Protein AF-A0A958QVX6-F1 (afdb_monomer)

Sequence (257 aa):
MQNLLSAVRERVTADLKVLDTLRTEYANFPVVDGITVGQLLNGARYPVLVGAGTSSVDPQRGLFIRGIPIGELQQQGVSTDQVLGLLLTGELPSQQIVTEIRARMVQIVNRLPVLTEVKRFIKSGAMTGAAPMTRMEIALAALGTNLRANRSQSLSDDPLEVALDDCLTMACGAMIAAAMINNPNLQLSMLWESLDDSRSLDAFYAEMMCPEPDVTVDVWREFIRLFQVNHCDHGRGNASAHAATVVGSTRGTLAEA

Nearest PDB structures (foldseek):
  6k5v-assembly2_D  TM=8.102E-01  e=1.460E-08  Arabidopsis thaliana
  5uzp-assembly1_B  TM=8.123E-01  e=8.271E-08  Homo sapiens
  6hxj-assembly1_H  TM=2.699E-01  e=5.814E-03  Chlorobium limicola
  6hxj-assembly1_F  TM=2.688E-01  e=7.592E-03  Chlorobium limicola
  6hxj-assembly1_B  TM=2.693E-01  e=8.675E-03  Chlorobium limicola

Structure (mmCIF, N/CA/C/O backbone):
data_AF-A0A958QVX6-F1
#
_entry.id   AF-A0A958QVX6-F1
#
loop_
_atom_site.group_PDB
_atom_site.id
_atom_site.type_symbol
_atom_site.label_atom_id
_atom_site.label_alt_id
_atom_site.label_comp_id
_atom_site.label_asym_id
_atom_site.label_entity_id
_atom_site.label_seq_id
_atom_site.pdbx_PDB_ins_code
_atom_site.Cartn_x
_atom_site.Cartn_y
_atom_site.Cartn_z
_atom_site.occupancy
_atom_site.B_iso_or_equiv
_atom_site.auth_seq_id
_atom_site.auth_comp_id
_atom_site.auth_asym_id
_atom_site.auth_atom_id
_atom_site.pdbx_PDB_model_num
ATOM 1 N N . MET A 1 1 ? 12.325 19.841 13.004 1.00 60.94 1 MET A N 1
ATOM 2 C CA . MET A 1 1 ? 11.829 19.328 11.710 1.00 60.94 1 MET A CA 1
ATOM 3 C C . MET A 1 1 ? 11.440 17.873 11.921 1.00 60.94 1 MET A C 1
ATOM 5 O O . MET A 1 1 ? 12.244 17.141 12.487 1.00 60.94 1 MET A O 1
ATOM 9 N N . GLN A 1 2 ? 10.194 17.509 11.621 1.00 84.00 2 GLN A N 1
ATOM 10 C CA . GLN A 1 2 ? 9.610 16.199 11.938 1.00 84.00 2 GLN A CA 1
ATOM 11 C C . GLN A 1 2 ? 10.107 15.136 10.943 1.00 84.00 2 GLN A C 1
ATOM 13 O O . GLN A 1 2 ? 10.117 15.392 9.743 1.00 84.00 2 GLN A O 1
ATOM 18 N N . ASN A 1 3 ? 10.539 13.971 11.434 1.00 93.25 3 ASN A N 1
ATOM 19 C CA . ASN A 1 3 ? 10.933 12.830 10.594 1.00 93.25 3 ASN A CA 1
ATOM 20 C C . ASN A 1 3 ? 9.749 11.866 10.393 1.00 93.25 3 ASN A C 1
ATOM 22 O O . ASN A 1 3 ? 8.762 11.936 11.134 1.00 93.25 3 ASN A O 1
ATOM 26 N N . LEU A 1 4 ? 9.843 10.954 9.425 1.00 95.06 4 LEU A N 1
ATOM 27 C CA . LEU A 1 4 ? 8.759 10.036 9.062 1.00 95.06 4 LEU A CA 1
ATOM 28 C C . LEU A 1 4 ? 8.251 9.234 10.267 1.00 95.06 4 LEU A C 1
ATOM 30 O O . LEU A 1 4 ? 7.048 9.206 10.515 1.00 95.06 4 LEU A O 1
ATOM 34 N N . LEU A 1 5 ? 9.148 8.626 11.051 1.00 95.12 5 LEU A N 1
ATOM 35 C CA . LEU A 1 5 ? 8.757 7.814 12.210 1.00 95.12 5 LEU A CA 1
ATOM 36 C C . LEU A 1 5 ? 7.984 8.637 13.251 1.00 95.12 5 LEU A C 1
ATOM 38 O O . LEU A 1 5 ? 6.975 8.177 13.780 1.00 95.12 5 LEU A O 1
ATOM 42 N N . SER A 1 6 ? 8.427 9.865 13.527 1.00 95.81 6 SER A N 1
ATOM 43 C CA . SER A 1 6 ? 7.748 10.761 14.467 1.00 95.81 6 SER A CA 1
ATOM 44 C C . SER A 1 6 ? 6.367 11.201 13.968 1.00 95.81 6 SER A C 1
ATOM 46 O O . SER A 1 6 ? 5.436 11.238 14.768 1.00 95.81 6 SER A O 1
ATOM 48 N N . ALA A 1 7 ? 6.203 11.451 12.663 1.00 96.44 7 ALA A N 1
ATOM 49 C CA . ALA A 1 7 ? 4.907 11.766 12.055 1.00 96.44 7 ALA A CA 1
ATOM 50 C C . ALA A 1 7 ? 3.943 10.573 12.097 1.00 96.44 7 ALA A C 1
ATOM 52 O O . ALA A 1 7 ? 2.787 10.708 12.498 1.00 96.44 7 ALA A O 1
ATOM 53 N N . VAL A 1 8 ? 4.433 9.374 11.772 1.00 95.81 8 VAL A N 1
ATOM 54 C CA . VAL A 1 8 ? 3.648 8.137 11.889 1.00 95.81 8 VAL A CA 1
ATOM 55 C C . VAL A 1 8 ? 3.244 7.892 13.343 1.00 95.81 8 VAL A C 1
ATOM 57 O O . VAL A 1 8 ? 2.093 7.561 13.618 1.00 95.81 8 VAL A O 1
ATOM 60 N N . ARG A 1 9 ? 4.154 8.096 14.302 1.00 95.50 9 ARG A N 1
ATOM 61 C CA . ARG A 1 9 ? 3.857 7.912 15.729 1.00 95.50 9 ARG A CA 1
ATOM 62 C C . ARG A 1 9 ? 2.787 8.878 16.225 1.00 95.50 9 ARG A C 1
ATOM 64 O O . ARG A 1 9 ? 1.917 8.470 16.996 1.00 95.50 9 ARG A O 1
ATOM 71 N N . GLU A 1 10 ? 2.832 10.132 15.791 1.00 95.75 10 GLU A N 1
ATOM 72 C CA . GLU A 1 10 ? 1.801 11.120 16.106 1.00 95.75 10 GLU A CA 1
ATOM 73 C C . GLU A 1 10 ? 0.433 10.682 15.572 1.00 95.75 10 GLU A C 1
ATOM 75 O O . GLU A 1 10 ? -0.533 10.624 16.339 1.00 95.75 10 GLU A O 1
ATOM 80 N N . ARG A 1 11 ? 0.369 10.258 14.303 1.00 94.12 11 ARG A N 1
ATOM 81 C CA . ARG A 1 11 ? -0.858 9.737 13.687 1.00 94.12 11 ARG A CA 1
ATOM 82 C C . ARG A 1 11 ? -1.409 8.523 14.425 1.00 94.12 11 ARG A C 1
ATOM 84 O O . ARG A 1 11 ? -2.586 8.507 14.775 1.00 94.12 11 ARG A O 1
ATOM 91 N N . VAL A 1 12 ? -0.563 7.534 14.714 1.00 93.19 12 VAL A N 1
ATOM 92 C CA . VAL A 1 12 ? -0.951 6.331 15.468 1.00 93.19 12 VAL A CA 1
ATOM 93 C C . VAL A 1 12 ? -1.470 6.707 16.853 1.00 93.19 12 VAL A C 1
ATOM 95 O O . VAL A 1 12 ? -2.493 6.188 17.287 1.00 93.19 12 VAL A O 1
ATOM 98 N N . THR A 1 13 ? -0.815 7.644 17.540 1.00 94.81 13 THR A N 1
ATOM 99 C CA . THR A 1 13 ? -1.258 8.115 18.860 1.00 94.81 13 THR A CA 1
ATOM 100 C C . THR A 1 13 ? -2.632 8.781 18.782 1.00 94.81 13 THR A C 1
ATOM 102 O O . THR A 1 13 ? -3.479 8.547 19.643 1.00 94.81 13 THR A O 1
ATOM 105 N N . ALA A 1 14 ? -2.877 9.594 17.753 1.00 93.19 14 ALA A N 1
ATOM 106 C CA . ALA A 1 14 ? -4.176 10.216 17.524 1.00 93.19 14 ALA A CA 1
ATOM 107 C C . ALA A 1 14 ? -5.263 9.175 17.198 1.00 93.19 14 ALA A C 1
ATOM 109 O O . ALA A 1 14 ? -6.345 9.223 17.781 1.00 93.19 14 ALA A O 1
ATOM 110 N N . ASP A 1 15 ? -4.964 8.197 16.340 1.00 91.56 15 ASP A N 1
ATOM 111 C CA . ASP A 1 15 ? -5.891 7.115 15.984 1.00 91.56 15 ASP A CA 1
ATOM 112 C C . ASP A 1 15 ? -6.231 6.236 17.196 1.00 91.56 15 ASP A C 1
ATOM 114 O O . ASP A 1 15 ? -7.393 5.897 17.412 1.00 91.56 15 ASP A O 1
ATOM 118 N N . LEU A 1 16 ? -5.245 5.918 18.042 1.00 91.06 16 LEU A N 1
ATOM 119 C CA . LEU A 1 16 ? -5.463 5.145 19.266 1.00 91.06 16 LEU A CA 1
ATOM 120 C C . LEU A 1 16 ? -6.384 5.863 20.253 1.00 91.06 16 LEU A C 1
ATOM 122 O O . LEU A 1 16 ? -7.211 5.200 20.869 1.00 91.06 16 LEU A O 1
ATOM 126 N N . LYS A 1 17 ? -6.295 7.195 20.371 1.00 94.31 17 LYS A N 1
ATOM 127 C CA . LYS A 1 17 ? -7.228 7.976 21.201 1.00 94.31 17 LYS A CA 1
ATOM 128 C C . LYS A 1 17 ? -8.662 7.855 20.692 1.00 94.31 17 LYS A C 1
ATOM 130 O O . LYS A 1 17 ? -9.559 7.599 21.483 1.00 94.31 17 LYS A O 1
ATOM 135 N N . VAL A 1 18 ? -8.871 7.978 19.379 1.00 91.19 18 VAL A N 1
ATOM 136 C CA . VAL A 1 18 ? -10.203 7.806 18.772 1.00 91.19 18 VAL A CA 1
ATOM 137 C C . VAL A 1 18 ? -10.732 6.393 19.023 1.00 91.19 18 VAL A C 1
ATOM 139 O O . VAL A 1 18 ? -11.879 6.227 19.428 1.00 91.19 18 VAL A O 1
ATOM 142 N N . LEU A 1 19 ? -9.898 5.369 18.825 1.00 90.00 19 LEU A N 1
ATOM 143 C CA . LEU A 1 19 ? -10.282 3.979 19.078 1.00 90.00 19 LEU A CA 1
ATOM 144 C C . LEU A 1 19 ? -10.597 3.715 20.555 1.00 90.00 19 LEU A C 1
ATOM 146 O O . LEU A 1 19 ? -11.506 2.940 20.844 1.00 90.00 19 LEU A O 1
ATOM 150 N N . ASP A 1 20 ? -9.871 4.340 21.480 1.00 92.31 20 ASP A N 1
ATOM 151 C CA . ASP A 1 20 ? -10.131 4.233 22.916 1.00 92.31 20 ASP A CA 1
ATOM 152 C C . ASP A 1 20 ? -11.470 4.877 23.292 1.00 92.31 20 ASP A C 1
ATOM 154 O O . ASP A 1 20 ? -12.287 4.243 23.959 1.00 92.31 20 ASP A O 1
ATOM 158 N N . THR A 1 21 ? -11.774 6.065 22.759 1.00 92.69 21 THR A N 1
ATOM 159 C CA . THR A 1 21 ? -13.098 6.695 22.895 1.00 92.69 21 THR A CA 1
ATOM 160 C C . THR A 1 21 ? -14.204 5.792 22.345 1.00 92.69 21 THR A C 1
ATOM 162 O O . THR A 1 21 ? -15.187 5.528 23.032 1.00 92.69 21 THR A O 1
ATOM 165 N N . LEU A 1 22 ? -14.037 5.236 21.139 1.00 88.81 22 LEU A N 1
ATOM 166 C CA . LEU A 1 22 ? -15.025 4.322 20.551 1.00 88.81 22 LEU A CA 1
ATOM 167 C C . LEU A 1 22 ? -15.254 3.074 21.418 1.00 88.81 22 LEU A C 1
ATOM 169 O O . LEU A 1 22 ? -16.387 2.623 21.571 1.00 88.81 22 LEU A O 1
ATOM 173 N N . ARG A 1 23 ? -14.198 2.521 22.021 1.00 88.56 23 ARG A N 1
ATOM 174 C CA . ARG A 1 23 ? -14.293 1.341 22.895 1.00 88.56 23 ARG A CA 1
ATOM 175 C C . ARG A 1 23 ? -14.898 1.651 24.259 1.00 88.56 23 ARG A C 1
ATOM 177 O O . ARG A 1 23 ? -15.601 0.813 24.808 1.00 88.56 23 ARG A O 1
ATOM 184 N N . THR A 1 24 ? -14.607 2.810 24.828 1.00 92.38 24 THR A N 1
ATOM 185 C CA . THR A 1 24 ? -15.057 3.159 26.182 1.00 92.38 24 THR A CA 1
ATOM 186 C C . THR A 1 24 ? -16.479 3.704 26.184 1.00 92.38 24 THR A C 1
ATOM 188 O O . THR A 1 24 ? -17.281 3.307 27.027 1.00 92.38 24 THR A O 1
ATOM 191 N N . GLU A 1 25 ? -16.819 4.553 25.215 1.00 91.31 25 GLU A N 1
ATOM 192 C CA . GLU A 1 25 ? -18.115 5.233 25.157 1.00 91.31 25 GLU A CA 1
ATOM 193 C C . GLU A 1 25 ? -19.145 4.495 24.289 1.00 91.31 25 GLU A C 1
ATOM 195 O O . GLU A 1 25 ? -20.338 4.539 24.586 1.00 91.31 25 GLU A O 1
ATOM 200 N N . TYR A 1 26 ? -18.707 3.784 23.240 1.00 87.31 26 TYR A N 1
ATOM 201 C CA . TYR A 1 26 ? -19.607 3.238 22.211 1.00 87.31 26 TYR A CA 1
ATOM 202 C C . TYR A 1 26 ? -19.566 1.710 22.068 1.00 87.31 26 TYR A C 1
ATOM 204 O O . TYR A 1 26 ? -20.315 1.166 21.258 1.00 87.31 26 TYR A O 1
ATOM 212 N N . ALA A 1 27 ? -18.769 0.975 22.856 1.00 83.44 27 ALA A N 1
ATOM 213 C CA . ALA A 1 27 ? -18.681 -0.488 22.716 1.00 83.44 27 ALA A CA 1
ATOM 214 C C . ALA A 1 27 ? -20.016 -1.215 22.925 1.00 83.44 27 ALA A C 1
ATOM 216 O O . ALA A 1 27 ? -20.245 -2.258 22.318 1.00 83.44 27 ALA A O 1
ATOM 217 N N . ASN A 1 28 ? -20.898 -0.661 23.760 1.00 82.62 28 ASN A N 1
ATOM 218 C CA . ASN A 1 28 ? -22.215 -1.231 24.045 1.00 82.62 28 ASN A CA 1
ATOM 219 C C . ASN A 1 28 ? -23.343 -0.530 23.272 1.00 82.62 28 ASN A C 1
ATOM 221 O O . ASN A 1 28 ? -24.508 -0.642 23.659 1.00 82.62 28 ASN A O 1
ATOM 225 N N . PHE A 1 29 ? -23.024 0.227 22.214 1.00 81.38 29 PHE A N 1
ATOM 226 C CA . PHE A 1 29 ? -24.052 0.873 21.405 1.00 81.38 29 PHE A CA 1
ATOM 227 C C . PHE A 1 29 ? -24.918 -0.212 20.732 1.00 81.38 29 PHE A C 1
ATOM 229 O O . PHE A 1 29 ? -24.380 -1.082 20.047 1.00 81.38 29 PHE A O 1
ATOM 236 N N . PRO A 1 30 ? -26.246 -0.219 20.959 1.00 63.53 30 PRO A N 1
ATOM 237 C CA . PRO A 1 30 ? -27.036 -1.451 20.906 1.00 63.53 30 PRO A CA 1
ATOM 238 C C . PRO A 1 30 ? -27.169 -2.073 19.514 1.00 63.53 30 PRO A C 1
ATOM 240 O O . PRO A 1 30 ? -27.290 -3.291 19.414 1.00 63.53 30 PRO A O 1
ATOM 243 N N . VAL A 1 31 ? -27.151 -1.273 18.446 1.00 74.75 31 VAL A N 1
ATOM 244 C CA . VAL A 1 31 ? -27.193 -1.766 17.063 1.00 74.75 31 VAL A CA 1
ATOM 245 C C . VAL A 1 31 ? -26.454 -0.775 16.168 1.00 74.75 31 VAL A C 1
ATOM 247 O O . VAL A 1 31 ? -26.854 0.383 16.075 1.00 74.75 31 VAL A O 1
ATOM 250 N N . VAL A 1 32 ? -25.386 -1.233 15.512 1.00 73.62 32 VAL A N 1
ATOM 251 C CA . VAL A 1 32 ? -24.681 -0.465 14.468 1.00 73.62 32 VAL A CA 1
ATOM 252 C C . VAL A 1 32 ? -25.317 -0.717 13.096 1.00 73.62 32 VAL A C 1
ATOM 254 O O . VAL A 1 32 ? -25.427 0.211 12.303 1.00 73.62 32 VAL A O 1
ATOM 257 N N . ASP A 1 33 ? -25.777 -1.948 12.839 1.00 74.56 33 ASP A N 1
ATOM 258 C CA . ASP A 1 33 ? -26.533 -2.332 11.640 1.00 74.56 33 ASP A CA 1
ATOM 259 C C . ASP A 1 33 ? -27.287 -3.666 11.862 1.00 74.56 33 ASP A C 1
ATOM 261 O O . ASP A 1 33 ? -26.937 -4.444 12.755 1.00 74.56 33 ASP A O 1
ATOM 265 N N . GLY A 1 34 ? -28.319 -3.943 11.061 1.00 82.25 34 GLY A N 1
ATOM 266 C CA . GLY A 1 34 ? -29.075 -5.199 11.078 1.00 82.25 34 GLY A CA 1
ATOM 267 C C . GLY A 1 34 ? -28.556 -6.200 10.042 1.00 82.25 34 GLY A C 1
ATOM 268 O O . GLY A 1 34 ? -28.490 -5.890 8.856 1.00 82.25 34 GLY A O 1
ATOM 269 N N . ILE A 1 35 ? -28.237 -7.429 10.463 1.00 86.12 35 ILE A N 1
ATOM 270 C CA . ILE A 1 35 ? -27.741 -8.485 9.565 1.00 86.12 35 ILE A CA 1
ATOM 271 C C . ILE A 1 35 ? -28.847 -9.506 9.283 1.00 86.12 35 ILE A C 1
ATOM 273 O O . ILE A 1 35 ? -29.405 -10.117 10.193 1.00 86.12 35 ILE A O 1
ATOM 27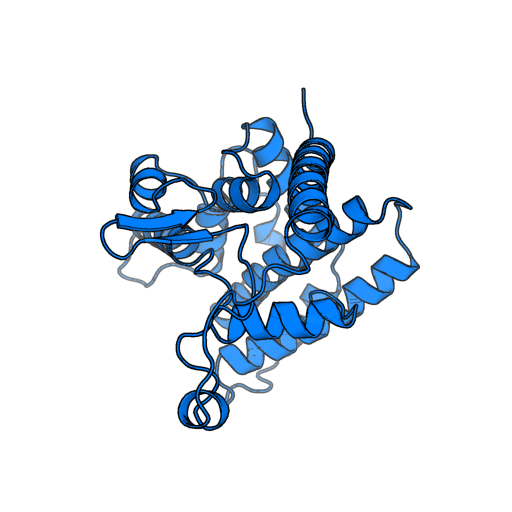7 N N . THR A 1 36 ? -29.137 -9.734 8.004 1.00 88.94 36 THR A N 1
ATOM 278 C CA . THR A 1 36 ? -30.085 -10.760 7.547 1.00 88.94 36 THR A CA 1
ATOM 279 C C . THR A 1 36 ? -29.389 -12.094 7.259 1.00 88.94 36 THR A C 1
ATOM 281 O O . THR A 1 36 ? -28.215 -12.140 6.887 1.00 88.94 36 THR A O 1
ATOM 284 N N . VAL A 1 37 ? -30.136 -13.204 7.329 1.00 88.81 37 VAL A N 1
ATOM 285 C CA . VAL A 1 37 ? -29.642 -14.539 6.921 1.00 88.81 37 VAL A CA 1
ATOM 286 C C . VAL A 1 37 ? -29.139 -14.531 5.473 1.00 88.81 37 VAL A C 1
ATOM 288 O O . VAL A 1 37 ? -28.114 -15.133 5.166 1.00 88.81 37 VAL A O 1
ATOM 291 N N . GLY A 1 38 ? -29.817 -13.800 4.584 1.00 91.31 38 GLY A N 1
ATOM 292 C CA . GLY A 1 38 ? -29.394 -13.659 3.193 1.00 91.31 38 GLY A CA 1
ATOM 293 C C . GLY A 1 38 ? -28.011 -13.020 3.060 1.00 91.31 38 GLY A C 1
ATOM 294 O O . GLY A 1 38 ? -27.209 -13.482 2.254 1.00 91.31 38 GLY A O 1
ATOM 295 N N . GLN A 1 39 ? -27.692 -12.007 3.868 1.00 89.00 39 GLN A N 1
ATOM 296 C CA . GLN A 1 39 ? -26.358 -11.401 3.864 1.00 89.00 39 GLN A CA 1
ATOM 297 C C . GLN A 1 39 ? -25.300 -12.374 4.389 1.00 89.00 39 GLN A C 1
ATOM 299 O O . GLN A 1 39 ? -24.244 -12.485 3.773 1.00 89.00 39 GLN A O 1
ATOM 304 N N . LEU A 1 40 ? -25.596 -13.134 5.449 1.00 85.69 40 LEU A N 1
ATOM 305 C CA . LEU A 1 40 ? -24.679 -14.154 5.978 1.00 85.69 40 LEU A CA 1
ATOM 306 C C . LEU A 1 40 ? -24.320 -15.213 4.928 1.00 85.69 40 LEU A C 1
ATOM 308 O O . LEU A 1 40 ? -23.156 -15.574 4.789 1.00 85.69 40 LEU A O 1
ATOM 312 N N . LEU A 1 41 ? -25.304 -15.679 4.157 1.00 90.06 41 LEU A N 1
ATOM 313 C CA . LEU A 1 41 ? -25.095 -16.722 3.148 1.00 90.06 41 LEU A CA 1
ATOM 314 C C . LEU A 1 41 ? -24.431 -16.213 1.861 1.00 90.06 41 LEU A C 1
ATOM 316 O O . LEU A 1 41 ? -23.876 -17.009 1.111 1.00 90.06 41 LEU A O 1
ATOM 320 N N . ASN A 1 42 ? -24.474 -14.905 1.596 1.00 88.06 42 ASN A N 1
ATOM 321 C CA . ASN A 1 42 ? -24.019 -14.321 0.331 1.00 88.06 42 ASN A CA 1
ATOM 322 C C . ASN A 1 42 ? -22.779 -13.425 0.487 1.00 88.06 42 ASN A C 1
ATOM 324 O O . ASN A 1 42 ? -22.622 -12.451 -0.252 1.00 88.06 42 ASN A O 1
ATOM 328 N N . GLY A 1 43 ? -21.900 -13.753 1.441 1.00 83.56 43 GLY A N 1
ATOM 329 C CA . GLY A 1 43 ? -20.608 -13.081 1.615 1.00 83.56 43 GLY A CA 1
ATOM 330 C C . GLY A 1 43 ? -20.702 -11.712 2.287 1.00 83.56 43 GLY A C 1
ATOM 331 O O . GLY A 1 43 ? -19.927 -10.823 1.956 1.00 83.56 43 GLY A O 1
ATOM 332 N N . ALA A 1 44 ? -21.671 -11.533 3.189 1.00 84.56 44 ALA A N 1
ATOM 333 C CA . ALA A 1 44 ? -21.869 -10.325 3.985 1.00 84.56 44 ALA A CA 1
ATOM 334 C C . ALA A 1 44 ? -21.903 -9.033 3.150 1.00 84.56 44 ALA A C 1
ATOM 336 O O . ALA A 1 44 ? -21.201 -8.064 3.428 1.00 84.56 44 ALA A O 1
ATOM 337 N N . ARG A 1 45 ? -22.745 -9.011 2.109 1.00 79.31 45 ARG A N 1
ATOM 338 C CA . ARG A 1 45 ? -22.991 -7.801 1.309 1.00 79.31 45 ARG A CA 1
ATOM 339 C C . ARG A 1 45 ? -23.709 -6.741 2.139 1.00 79.31 45 ARG A C 1
ATOM 341 O O . ARG A 1 45 ? -24.770 -7.032 2.691 1.00 79.31 45 ARG A O 1
ATOM 348 N N . TYR A 1 46 ? -23.165 -5.524 2.149 1.00 73.75 46 TYR A N 1
ATOM 349 C CA . TYR A 1 46 ? -23.693 -4.298 2.772 1.00 73.75 46 TYR A CA 1
ATOM 350 C C . TYR A 1 46 ? -23.367 -3.989 4.248 1.00 73.75 46 TYR A C 1
ATOM 352 O O . TYR A 1 46 ? -23.145 -2.805 4.492 1.00 73.75 46 TYR A O 1
ATOM 360 N N . PRO A 1 47 ? -23.291 -4.921 5.225 1.00 76.50 47 PRO A N 1
ATOM 361 C CA . PRO A 1 47 ? -22.956 -4.530 6.586 1.00 76.50 47 PRO A CA 1
ATOM 362 C C . PRO A 1 47 ? -21.511 -4.030 6.664 1.00 76.50 47 PRO A C 1
ATOM 364 O O . PRO A 1 47 ? -20.601 -4.566 6.024 1.00 76.50 47 PRO A O 1
ATOM 367 N N . VAL A 1 48 ? -21.288 -3.013 7.495 1.00 69.44 48 VAL A N 1
ATOM 368 C CA . VAL A 1 48 ? -19.940 -2.529 7.804 1.00 69.44 48 VAL A CA 1
ATOM 369 C C . VAL A 1 48 ? -19.276 -3.511 8.768 1.00 69.44 48 VAL A C 1
ATOM 371 O O . VAL A 1 48 ? -19.606 -3.555 9.949 1.00 69.44 48 VAL A O 1
ATOM 374 N N . LEU A 1 49 ? -18.333 -4.307 8.261 1.00 71.25 49 LEU A N 1
ATOM 375 C CA . LEU A 1 49 ? -17.619 -5.311 9.062 1.00 71.25 49 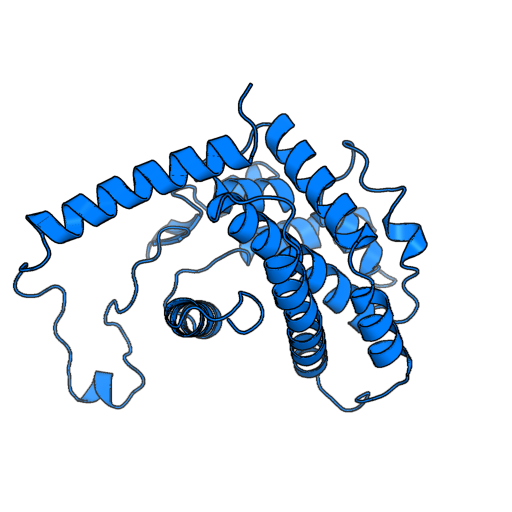LEU A CA 1
ATOM 376 C C . LEU A 1 49 ? -16.258 -4.836 9.584 1.00 71.25 49 LEU A C 1
ATOM 378 O O . LEU A 1 49 ? -15.753 -5.374 10.565 1.00 71.25 49 LEU A O 1
ATOM 382 N N . VAL A 1 50 ? -15.638 -3.858 8.917 1.00 73.06 50 VAL A N 1
ATOM 383 C CA . VAL A 1 50 ? -14.273 -3.402 9.215 1.00 73.06 50 VAL A CA 1
ATOM 384 C C . VAL A 1 50 ? -14.184 -1.892 9.015 1.00 73.06 50 VAL A C 1
ATOM 386 O O . VAL A 1 50 ? -14.464 -1.390 7.927 1.00 73.06 50 VAL A O 1
ATOM 389 N N . GLY A 1 51 ? -13.761 -1.165 10.051 1.00 73.06 51 GLY A N 1
ATOM 390 C CA . GLY A 1 51 ? -13.509 0.274 9.954 1.00 73.06 51 GLY A CA 1
ATOM 391 C C . GLY A 1 51 ? -12.262 0.578 9.119 1.00 73.06 51 GLY A C 1
ATOM 392 O O . GLY A 1 51 ? -11.217 -0.036 9.327 1.00 73.06 51 GLY A O 1
ATOM 393 N N . ALA A 1 52 ? -12.354 1.537 8.193 1.00 76.44 52 ALA A N 1
ATOM 394 C CA . ALA A 1 52 ? -11.244 2.003 7.360 1.00 76.44 52 ALA A CA 1
ATOM 395 C C . ALA A 1 52 ? -10.840 3.436 7.749 1.00 76.44 52 ALA A C 1
ATOM 397 O O . ALA A 1 52 ? -11.640 4.355 7.626 1.00 76.44 52 ALA A O 1
ATOM 398 N N . GLY A 1 53 ? -9.605 3.624 8.232 1.00 83.00 53 GLY A N 1
ATOM 399 C CA . GLY A 1 53 ? -9.080 4.945 8.627 1.00 83.00 53 GLY A CA 1
ATOM 400 C C . GLY A 1 53 ? -8.265 5.672 7.547 1.00 83.00 53 GLY A C 1
ATOM 401 O O . GLY A 1 53 ? -7.895 6.831 7.729 1.00 83.00 53 GLY A O 1
ATOM 402 N N . THR A 1 54 ? -7.947 4.993 6.443 1.00 93.38 54 THR A N 1
ATOM 403 C CA . THR A 1 54 ? -7.082 5.490 5.359 1.00 93.38 54 THR A CA 1
ATOM 404 C C . THR A 1 54 ? -7.867 6.055 4.183 1.00 93.38 54 THR A C 1
ATOM 406 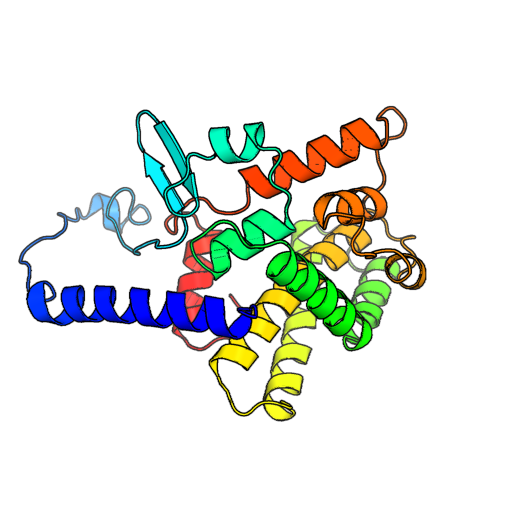O O . THR A 1 54 ? -7.423 7.025 3.574 1.00 93.38 54 THR A O 1
ATOM 409 N N . SER A 1 55 ? -9.048 5.509 3.900 1.00 95.00 55 SER A N 1
ATOM 410 C CA . SER A 1 55 ? -9.919 5.967 2.821 1.00 95.00 55 SER A CA 1
ATOM 411 C C . SER A 1 55 ? -11.397 5.745 3.134 1.00 95.00 55 SER A C 1
ATOM 413 O O . SER A 1 55 ? -11.763 4.900 3.956 1.00 95.00 55 SER A O 1
ATOM 415 N N . SER A 1 56 ? -12.248 6.510 2.456 1.00 93.50 56 SER A N 1
ATOM 416 C CA . SER A 1 56 ? -13.705 6.383 2.496 1.00 93.50 56 SER A CA 1
ATOM 417 C C . SER A 1 56 ? -14.304 6.680 1.124 1.00 93.50 56 SER A C 1
ATOM 419 O O . SER A 1 56 ? -13.682 7.335 0.290 1.00 93.50 56 SER A O 1
ATOM 421 N N . VAL A 1 57 ? -15.511 6.176 0.871 1.00 92.50 57 VAL A N 1
ATOM 422 C CA . VAL A 1 57 ? -16.223 6.398 -0.392 1.00 92.50 57 VAL A CA 1
ATOM 423 C C . VAL A 1 57 ? -17.547 7.072 -0.087 1.00 92.50 57 VAL A C 1
ATOM 425 O O . VAL A 1 57 ? -18.406 6.498 0.581 1.00 92.50 57 VAL A O 1
ATOM 428 N N . ASP A 1 58 ? -17.695 8.293 -0.579 1.00 92.50 58 ASP A N 1
ATOM 429 C CA . ASP A 1 58 ? -18.941 9.041 -0.540 1.00 92.50 58 ASP A CA 1
ATOM 430 C C . ASP A 1 58 ? -19.778 8.716 -1.793 1.00 92.50 58 ASP A C 1
ATOM 432 O O . ASP A 1 58 ? -19.246 8.759 -2.907 1.00 92.50 58 ASP A O 1
ATOM 436 N N . PRO A 1 59 ? -21.084 8.424 -1.663 1.00 91.31 59 PRO A N 1
ATOM 437 C CA . PRO A 1 59 ? -21.935 8.084 -2.806 1.00 91.31 59 PRO A CA 1
ATOM 438 C C . PRO A 1 59 ? -22.058 9.175 -3.879 1.00 91.31 59 PRO A C 1
ATOM 440 O O . PRO A 1 59 ? -22.387 8.864 -5.021 1.00 91.31 59 PRO A O 1
ATOM 443 N N . GLN A 1 60 ? -21.843 10.443 -3.526 1.00 93.69 60 GLN A N 1
ATOM 444 C CA . GLN A 1 60 ? -21.962 11.588 -4.433 1.00 93.69 60 GLN A CA 1
ATOM 445 C C . GLN A 1 60 ? -20.599 12.135 -4.853 1.00 93.69 60 GLN A C 1
ATOM 447 O O . GLN A 1 60 ? -20.434 12.590 -5.983 1.00 93.69 60 GLN A O 1
ATOM 452 N N . ARG A 1 61 ? -19.627 12.119 -3.937 1.00 91.94 61 ARG A N 1
ATOM 453 C CA . ARG A 1 61 ? -18.315 12.755 -4.118 1.00 91.94 61 ARG A CA 1
ATOM 454 C C . ARG A 1 61 ? -17.199 11.769 -4.464 1.00 91.94 61 ARG A C 1
ATOM 456 O O . ARG A 1 61 ? -16.113 12.202 -4.837 1.00 91.94 61 ARG A O 1
ATOM 463 N N . GLY A 1 62 ? -17.462 10.467 -4.385 1.00 93.88 62 GLY A N 1
ATOM 464 C CA . GLY A 1 62 ? -16.505 9.421 -4.730 1.00 93.88 62 GLY A CA 1
ATOM 465 C C . GLY A 1 62 ? -15.479 9.154 -3.629 1.00 93.88 62 GLY A C 1
ATOM 466 O O . GLY A 1 62 ? -15.781 9.241 -2.440 1.00 93.88 62 GLY A O 1
ATOM 467 N N . LEU A 1 63 ? -14.271 8.761 -4.034 1.00 96.19 63 LEU A N 1
ATOM 468 C CA . LEU A 1 63 ? -13.207 8.299 -3.141 1.00 96.19 63 LEU A CA 1
ATOM 469 C C . LEU A 1 63 ? -12.484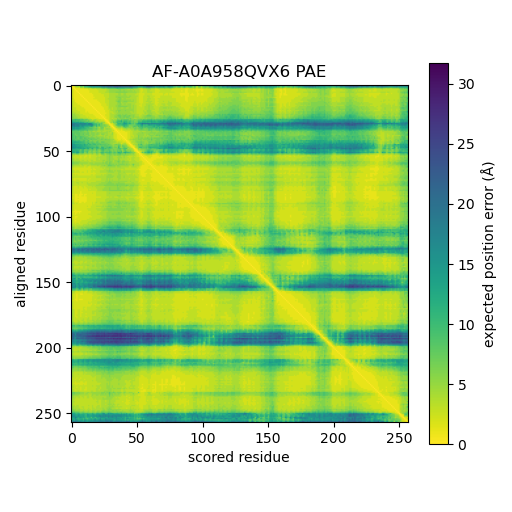 9.459 -2.443 1.00 96.19 63 LEU A C 1
ATOM 471 O O . LEU A 1 63 ? -12.075 10.433 -3.079 1.00 96.19 63 LEU A O 1
ATOM 475 N N . PHE A 1 64 ? -12.254 9.289 -1.145 1.00 97.25 64 PHE A N 1
ATOM 476 C CA . PHE A 1 64 ? -11.425 10.145 -0.308 1.00 97.25 64 PHE A CA 1
ATOM 477 C C . PHE A 1 64 ? -10.252 9.344 0.236 1.00 97.25 64 PHE A C 1
ATOM 479 O O . PHE A 1 64 ? -10.445 8.257 0.781 1.00 97.25 64 PHE A O 1
ATOM 486 N N . ILE A 1 65 ? -9.056 9.918 0.170 1.00 97.62 65 ILE A N 1
ATOM 487 C CA . ILE A 1 65 ? -7.856 9.394 0.822 1.00 97.62 65 ILE A CA 1
ATOM 488 C C . ILE A 1 65 ? -7.528 10.329 1.979 1.00 97.62 65 ILE A C 1
ATOM 490 O O . ILE A 1 65 ? -7.293 11.517 1.771 1.00 97.62 65 ILE A O 1
ATOM 494 N N . ARG A 1 66 ? -7.584 9.810 3.211 1.00 95.38 66 ARG A N 1
ATOM 495 C CA . ARG A 1 66 ? -7.396 10.586 4.452 1.00 95.38 66 ARG A CA 1
ATOM 496 C C . ARG A 1 66 ? -8.219 11.887 4.485 1.00 95.38 66 ARG A C 1
ATOM 498 O O . ARG A 1 66 ? -7.768 12.916 4.968 1.00 95.38 66 ARG A O 1
ATOM 505 N N . GLY A 1 67 ? -9.447 11.831 3.966 1.00 95.31 67 GLY A N 1
ATOM 506 C CA . GLY A 1 67 ? -10.371 12.971 3.935 1.00 95.31 67 GLY A CA 1
ATOM 507 C C . GLY A 1 67 ? -10.171 13.952 2.774 1.00 95.31 67 GLY A C 1
ATOM 508 O O . GLY A 1 67 ? -10.955 14.891 2.657 1.00 95.31 67 GLY A O 1
ATOM 509 N N . ILE A 1 68 ? -9.200 13.722 1.886 1.00 97.31 68 ILE A N 1
ATOM 510 C CA . ILE A 1 68 ? -8.972 14.529 0.680 1.00 97.31 68 ILE A CA 1
ATOM 511 C C . ILE A 1 68 ? -9.625 13.825 -0.520 1.00 97.31 68 ILE A C 1
ATOM 513 O O . ILE A 1 68 ? -9.340 12.642 -0.738 1.00 97.31 68 ILE A O 1
ATOM 517 N N . PRO A 1 69 ? -10.488 14.492 -1.312 1.00 97.31 69 PRO A N 1
ATOM 518 C CA . PRO A 1 69 ? -11.033 13.906 -2.534 1.00 97.31 69 PRO A CA 1
ATOM 519 C C . PRO A 1 69 ? -9.926 13.463 -3.493 1.00 97.31 69 PRO A C 1
ATOM 521 O O . PRO A 1 69 ? -8.994 14.220 -3.766 1.00 97.31 69 PRO A O 1
ATOM 524 N N . ILE A 1 70 ? -10.055 12.268 -4.075 1.00 97.00 70 ILE A N 1
ATOM 525 C CA . ILE A 1 70 ? -9.042 11.729 -4.996 1.00 97.00 70 ILE A CA 1
ATOM 526 C C . ILE A 1 70 ? -8.782 12.666 -6.188 1.00 97.00 70 ILE A C 1
ATOM 528 O O . ILE A 1 70 ? -7.642 12.825 -6.616 1.00 97.00 70 ILE A O 1
ATOM 532 N N . GLY A 1 71 ? -9.823 13.354 -6.673 1.00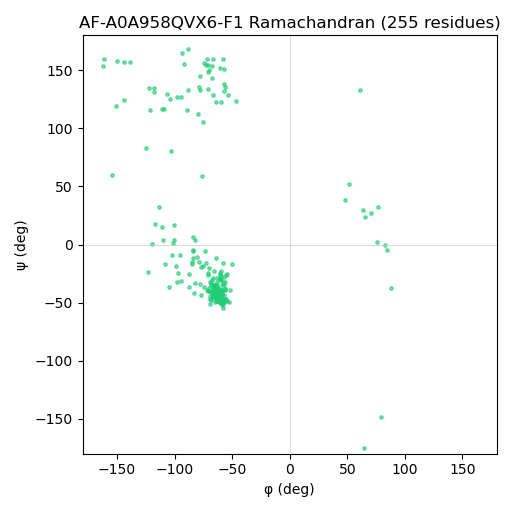 96.12 71 GLY A N 1
ATOM 533 C CA . GLY A 1 71 ? -9.712 14.333 -7.756 1.00 96.12 71 GLY A CA 1
ATOM 534 C C . GLY A 1 71 ? -8.843 15.543 -7.403 1.00 96.12 71 GLY A C 1
ATOM 535 O O . GLY A 1 71 ? -8.144 16.062 -8.270 1.00 96.12 71 GLY A O 1
ATOM 536 N N . GLU A 1 72 ? -8.819 15.964 -6.136 1.00 97.31 72 GLU A N 1
ATOM 537 C CA . GLU A 1 72 ? -7.944 17.054 -5.687 1.00 97.31 72 GLU A CA 1
ATOM 538 C C . GLU A 1 72 ? -6.477 16.606 -5.669 1.00 97.31 72 GLU A C 1
ATOM 540 O O . GLU A 1 72 ? -5.607 17.347 -6.121 1.00 97.31 72 GLU A O 1
ATOM 545 N N . LEU A 1 73 ? -6.201 15.367 -5.241 1.00 97.56 73 LEU A N 1
ATOM 546 C CA . LEU A 1 73 ? -4.849 14.793 -5.278 1.00 97.56 73 LEU A CA 1
ATOM 547 C C . LEU A 1 73 ? -4.322 14.678 -6.719 1.00 97.56 73 LEU A C 1
ATOM 549 O O . LEU A 1 73 ? -3.164 14.998 -6.991 1.00 97.56 73 LEU A O 1
ATOM 553 N N . GLN A 1 74 ? -5.182 14.275 -7.661 1.00 94.56 74 GLN A N 1
ATOM 554 C CA . GLN A 1 74 ? -4.843 14.217 -9.087 1.00 94.56 74 GLN A CA 1
ATOM 555 C C . GLN A 1 74 ? -4.467 15.598 -9.635 1.00 94.56 74 GLN A C 1
ATOM 557 O O . GLN A 1 74 ? -3.414 15.739 -10.259 1.00 94.56 74 GLN A O 1
ATOM 562 N N . GLN A 1 75 ? -5.315 16.604 -9.386 1.00 95.81 75 GLN A N 1
ATOM 563 C CA . GLN A 1 75 ? -5.145 17.975 -9.881 1.00 95.81 75 GLN A CA 1
ATOM 564 C C . GLN A 1 75 ? -3.918 18.670 -9.291 1.00 95.81 75 GLN A C 1
ATOM 566 O O . GLN A 1 75 ? -3.258 19.437 -9.985 1.00 95.81 75 GLN A O 1
ATOM 571 N N . GLN A 1 76 ? -3.589 18.383 -8.030 1.00 95.62 76 GLN A N 1
ATOM 572 C CA . GLN A 1 76 ? -2.387 18.900 -7.372 1.00 95.62 76 GLN A CA 1
ATOM 573 C C . GLN A 1 76 ? -1.094 18.232 -7.861 1.00 95.62 76 GLN A C 1
ATOM 575 O O . GLN A 1 76 ? -0.010 18.647 -7.459 1.00 95.62 76 GLN A O 1
ATOM 580 N N . GLY A 1 77 ? -1.181 17.207 -8.715 1.00 95.12 77 GLY A N 1
ATOM 581 C CA . GLY A 1 77 ? 0.003 16.507 -9.203 1.00 95.12 77 GLY A CA 1
ATOM 582 C C . GLY A 1 77 ? 0.679 15.653 -8.130 1.00 95.12 77 GLY A C 1
ATOM 583 O O . GLY A 1 77 ? 1.884 15.437 -8.212 1.00 95.12 77 GLY A O 1
ATOM 584 N N . VAL A 1 78 ? -0.075 15.176 -7.127 1.00 96.81 78 VAL A N 1
ATOM 585 C CA . VAL A 1 78 ? 0.475 14.366 -6.029 1.00 96.81 78 VAL A CA 1
ATOM 586 C C . VAL A 1 78 ? 1.165 13.125 -6.597 1.00 96.81 78 VAL A C 1
ATOM 588 O O . VAL A 1 78 ? 0.620 12.443 -7.472 1.00 96.81 78 VAL A O 1
ATOM 591 N N . SER A 1 79 ? 2.381 12.864 -6.124 1.00 95.31 79 SER A N 1
ATOM 592 C CA . SER A 1 79 ? 3.214 11.732 -6.527 1.00 95.31 79 SER A CA 1
ATOM 593 C C . SER A 1 79 ? 2.947 10.483 -5.680 1.00 95.31 79 SER A C 1
ATOM 595 O O . SER A 1 79 ? 2.305 10.542 -4.626 1.00 95.31 79 SER A O 1
ATOM 597 N N . THR A 1 80 ? 3.460 9.327 -6.101 1.00 94.19 80 THR A N 1
ATOM 598 C CA . THR A 1 80 ? 3.210 8.052 -5.399 1.00 94.19 80 THR A CA 1
ATOM 599 C C . THR A 1 80 ? 3.818 8.012 -3.997 1.00 94.19 80 THR A C 1
ATOM 601 O O . THR A 1 80 ? 3.227 7.508 -3.046 1.00 94.19 80 THR A O 1
ATOM 604 N N . ASP A 1 81 ? 5.003 8.572 -3.831 1.00 93.56 81 ASP A N 1
ATOM 605 C CA . ASP A 1 81 ? 5.675 8.729 -2.544 1.00 93.56 81 ASP A CA 1
ATOM 606 C C . ASP A 1 81 ? 4.977 9.751 -1.635 1.00 93.56 81 ASP A C 1
ATOM 608 O O . ASP A 1 81 ? 4.927 9.552 -0.419 1.00 93.56 81 ASP A O 1
ATOM 612 N N . GLN A 1 82 ? 4.364 10.795 -2.205 1.00 96.56 82 GLN A N 1
ATOM 613 C CA . GLN A 1 82 ? 3.527 11.722 -1.444 1.00 96.56 82 GLN A CA 1
ATOM 614 C C . GLN A 1 82 ? 2.224 11.065 -0.977 1.00 96.56 82 GLN A C 1
ATOM 616 O O . GLN A 1 82 ? 1.866 11.227 0.189 1.00 96.56 82 GLN A O 1
ATOM 621 N N . VAL A 1 83 ? 1.530 10.298 -1.832 1.00 97.31 83 VAL A N 1
ATOM 622 C CA . VAL A 1 83 ? 0.302 9.593 -1.416 1.00 97.31 83 VAL A CA 1
ATOM 623 C C . VAL A 1 83 ? 0.606 8.474 -0.417 1.00 97.31 83 VAL A C 1
ATOM 625 O O . VAL A 1 83 ? -0.148 8.283 0.533 1.00 97.31 83 VAL A O 1
ATOM 628 N N . LEU A 1 84 ? 1.749 7.791 -0.548 1.00 95.94 84 LEU A N 1
ATOM 629 C CA . LEU A 1 84 ? 2.225 6.845 0.462 1.00 95.94 84 LEU A CA 1
ATOM 630 C C . LEU A 1 84 ? 2.471 7.545 1.804 1.00 95.94 84 LEU A C 1
ATOM 632 O O . LEU A 1 84 ? 2.020 7.059 2.841 1.00 95.94 84 LEU A O 1
ATOM 636 N N . GLY A 1 85 ? 3.135 8.704 1.789 1.00 96.62 85 GLY A N 1
ATOM 637 C CA . GLY A 1 85 ? 3.304 9.529 2.982 1.00 96.62 85 GLY A CA 1
ATOM 638 C C . GLY A 1 85 ? 1.963 9.929 3.594 1.00 96.62 85 GLY A C 1
ATOM 639 O O . GLY A 1 85 ? 1.762 9.686 4.778 1.00 96.62 85 GLY A O 1
ATOM 640 N N . LEU A 1 86 ? 1.015 10.415 2.786 1.00 97.69 86 LEU A N 1
ATOM 641 C CA . LEU A 1 86 ? -0.348 10.752 3.215 1.00 97.69 86 LEU A CA 1
ATOM 642 C C . LEU A 1 86 ? -1.042 9.568 3.897 1.00 97.69 86 LEU A C 1
ATOM 644 O O . LEU A 1 86 ? -1.618 9.718 4.972 1.00 97.69 86 LEU A O 1
ATOM 648 N N . LEU A 1 87 ? -0.969 8.370 3.314 1.00 96.56 87 LEU A N 1
ATOM 649 C CA . LEU A 1 87 ? -1.556 7.168 3.906 1.00 96.56 87 LEU A CA 1
ATOM 650 C C . LEU A 1 87 ? -0.937 6.840 5.272 1.00 96.56 87 LEU A C 1
A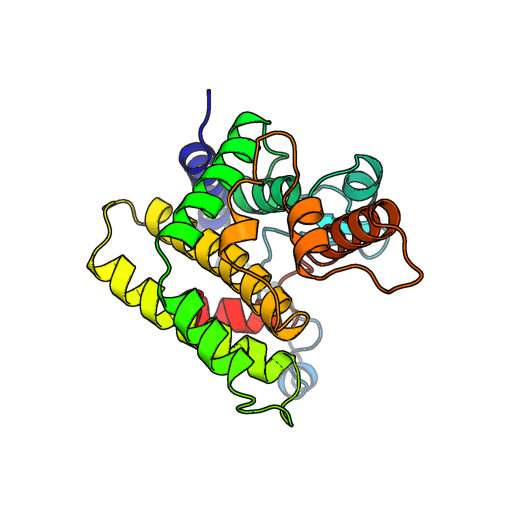TOM 652 O O . LEU A 1 87 ? -1.669 6.453 6.186 1.00 96.56 87 LEU A O 1
ATOM 656 N N . LEU A 1 88 ? 0.374 7.036 5.434 1.00 95.44 88 LEU A N 1
ATOM 657 C CA . LEU A 1 88 ? 1.115 6.746 6.665 1.00 95.44 88 LEU A CA 1
ATOM 658 C C . LEU A 1 88 ? 0.913 7.803 7.764 1.00 95.44 88 LEU A C 1
ATOM 660 O O . LEU A 1 88 ? 0.726 7.446 8.926 1.00 95.44 88 LEU A O 1
ATOM 664 N N . THR A 1 89 ? 0.939 9.090 7.416 1.00 95.69 89 THR A N 1
ATOM 665 C CA . THR A 1 89 ? 0.925 10.212 8.374 1.00 95.69 89 THR A CA 1
ATOM 666 C C . THR A 1 89 ? -0.461 10.828 8.560 1.00 95.69 89 THR A C 1
ATOM 668 O O . THR A 1 89 ? -0.714 11.481 9.566 1.00 95.69 89 THR A O 1
ATOM 671 N N . GLY A 1 90 ? -1.386 10.598 7.627 1.00 95.12 90 GLY A N 1
ATOM 672 C CA . GLY A 1 90 ? -2.725 11.188 7.625 1.00 95.12 90 GLY A CA 1
ATOM 673 C C . GLY A 1 90 ? -2.815 12.584 7.010 1.00 95.12 90 GLY A C 1
ATOM 674 O O . GLY A 1 90 ? -3.924 13.084 6.862 1.00 95.12 90 GLY A O 1
ATOM 675 N N . GLU A 1 91 ? -1.690 13.186 6.626 1.00 95.12 91 GLU A N 1
ATOM 676 C CA . GLU A 1 91 ? -1.612 14.524 6.028 1.00 95.12 91 GLU A CA 1
ATOM 677 C C . GLU A 1 91 ? -0.599 14.534 4.880 1.00 95.12 91 GLU A C 1
ATOM 679 O O . GLU A 1 91 ? 0.306 13.698 4.841 1.00 95.12 91 GLU A O 1
ATOM 684 N N . LEU A 1 92 ? -0.726 15.475 3.937 1.00 96.62 92 LEU A N 1
ATOM 685 C CA . LEU A 1 92 ? 0.232 15.574 2.834 1.00 96.62 92 LEU A CA 1
ATOM 686 C C . LEU A 1 92 ? 1.647 15.819 3.393 1.00 96.62 92 LEU A C 1
ATOM 688 O O . LEU A 1 92 ? 1.856 16.786 4.130 1.00 96.62 92 LEU A O 1
ATOM 692 N N . PRO A 1 93 ? 2.622 14.947 3.078 1.00 95.62 93 PRO A N 1
ATOM 693 C CA . PRO A 1 93 ? 3.932 14.990 3.708 1.00 95.62 93 PRO A CA 1
ATOM 694 C C . PRO A 1 93 ? 4.739 16.205 3.242 1.00 95.62 93 PRO A C 1
ATOM 696 O O . PRO A 1 93 ? 4.658 16.637 2.092 1.00 95.62 93 PRO A O 1
ATOM 699 N N . SER A 1 94 ? 5.593 16.716 4.130 1.00 95.25 94 SER A N 1
ATOM 700 C CA . SER A 1 94 ? 6.608 17.700 3.752 1.00 95.25 94 SER A CA 1
ATOM 701 C C . SER A 1 94 ? 7.654 17.079 2.820 1.00 95.25 94 SER A C 1
ATOM 703 O O . SER A 1 94 ? 7.875 15.865 2.834 1.00 95.25 94 SER A O 1
ATOM 705 N N . GLN A 1 95 ? 8.378 17.917 2.073 1.00 92.00 95 GLN A N 1
ATOM 706 C CA . GLN A 1 95 ? 9.455 17.444 1.198 1.00 92.00 95 GLN A CA 1
ATOM 707 C C . GLN A 1 95 ? 10.521 16.637 1.959 1.00 92.00 95 GLN A C 1
ATOM 709 O O . GLN A 1 95 ? 11.064 15.679 1.423 1.00 92.00 95 GLN A O 1
ATOM 714 N N . GLN A 1 96 ? 10.777 16.968 3.229 1.00 92.88 96 GLN A N 1
ATOM 715 C CA . GLN A 1 96 ? 11.703 16.210 4.071 1.00 92.88 96 GLN A CA 1
ATOM 716 C C . GLN A 1 96 ? 11.229 14.768 4.293 1.00 92.88 96 GLN A C 1
ATOM 718 O O . GLN A 1 96 ? 12.026 13.840 4.175 1.00 92.88 96 GLN A O 1
ATOM 723 N N . ILE A 1 97 ? 9.947 14.576 4.618 1.00 94.81 97 ILE A N 1
ATOM 724 C CA . ILE A 1 97 ? 9.371 13.240 4.825 1.00 94.81 97 ILE A CA 1
ATOM 725 C C . ILE A 1 97 ? 9.396 12.455 3.512 1.00 94.81 97 ILE A C 1
ATOM 727 O O . ILE A 1 97 ? 9.738 11.277 3.509 1.00 94.81 97 ILE A O 1
ATOM 731 N N . VAL A 1 98 ? 9.087 13.115 2.395 1.00 92.88 98 VAL A N 1
ATOM 732 C CA . VAL A 1 98 ? 9.151 12.518 1.056 1.00 92.88 98 VAL A CA 1
ATOM 733 C C . VAL A 1 98 ? 10.568 12.026 0.733 1.00 92.88 98 VAL A C 1
ATOM 735 O O . VAL A 1 98 ? 10.749 10.863 0.371 1.00 92.88 98 VAL A O 1
ATOM 738 N N . THR A 1 99 ? 11.581 12.870 0.936 1.00 90.81 99 THR A N 1
ATOM 739 C CA . THR A 1 99 ? 12.995 12.497 0.786 1.00 90.81 99 THR A CA 1
ATOM 740 C C . THR A 1 99 ? 13.377 11.341 1.716 1.00 90.81 99 THR A C 1
ATOM 742 O O . THR A 1 99 ? 14.056 10.409 1.288 1.00 90.81 99 THR A O 1
ATOM 745 N N . GLU A 1 100 ? 12.899 11.328 2.965 1.00 92.19 100 GLU A N 1
ATOM 746 C CA . GLU A 1 100 ? 13.161 10.221 3.891 1.00 92.19 100 GLU A CA 1
ATOM 747 C C . GLU A 1 100 ? 12.534 8.899 3.419 1.00 92.19 100 GLU A C 1
ATOM 749 O O . GLU A 1 100 ? 13.196 7.863 3.481 1.00 92.19 100 GLU A O 1
ATOM 754 N N . ILE A 1 101 ? 11.294 8.916 2.911 1.00 92.00 101 ILE A N 1
ATOM 755 C CA . ILE A 1 101 ? 10.638 7.727 2.338 1.00 92.00 101 ILE A CA 1
ATOM 756 C C . ILE A 1 101 ? 11.495 7.155 1.204 1.00 92.00 101 ILE A C 1
ATOM 758 O O . ILE A 1 101 ? 11.799 5.959 1.208 1.00 92.00 101 ILE A O 1
ATOM 762 N N . ARG A 1 102 ? 11.934 8.004 0.266 1.00 88.31 102 ARG A N 1
ATOM 763 C CA . ARG A 1 102 ? 12.785 7.593 -0.862 1.00 88.31 102 ARG A CA 1
ATOM 764 C C . ARG A 1 102 ? 14.111 7.011 -0.376 1.00 88.31 102 ARG A C 1
ATOM 766 O O . ARG A 1 102 ? 14.487 5.918 -0.794 1.00 88.31 102 ARG A O 1
ATOM 773 N N . ALA A 1 103 ? 14.781 7.685 0.559 1.00 86.50 103 ALA A N 1
ATOM 774 C CA . ALA A 1 103 ? 16.046 7.224 1.125 1.00 86.50 103 ALA A CA 1
ATOM 775 C C . ALA A 1 103 ? 15.908 5.858 1.822 1.00 86.50 103 ALA A C 1
ATOM 777 O O . ALA A 1 103 ? 16.739 4.971 1.612 1.00 86.50 103 ALA A O 1
ATOM 778 N N . ARG A 1 104 ? 14.836 5.648 2.600 1.00 87.12 104 ARG A N 1
ATOM 779 C CA . ARG A 1 104 ? 14.547 4.349 3.230 1.00 87.12 104 ARG A CA 1
ATOM 780 C C . ARG A 1 104 ? 14.289 3.262 2.190 1.00 87.12 104 ARG A C 1
ATOM 782 O O . ARG A 1 104 ? 14.820 2.166 2.332 1.00 87.12 104 ARG A O 1
ATOM 789 N N . MET A 1 105 ? 13.542 3.552 1.122 1.00 84.50 105 MET A N 1
ATOM 790 C CA . MET A 1 105 ? 13.337 2.591 0.031 1.00 84.50 105 MET A CA 1
ATOM 791 C C . MET A 1 105 ? 14.654 2.206 -0.655 1.00 84.50 105 MET A C 1
ATOM 793 O O . MET A 1 105 ? 14.894 1.023 -0.878 1.00 84.50 105 MET A O 1
ATOM 797 N N . VAL A 1 106 ? 15.554 3.161 -0.909 1.00 80.25 106 VAL A N 1
ATOM 798 C CA . VAL A 1 106 ? 16.894 2.864 -1.450 1.00 80.25 106 VAL A CA 1
ATOM 799 C C . VAL A 1 106 ? 17.678 1.939 -0.511 1.00 80.25 106 VAL A C 1
ATOM 801 O O . VAL A 1 106 ? 18.262 0.947 -0.952 1.00 80.25 106 VAL A O 1
ATOM 804 N N . GLN A 1 107 ? 17.665 2.215 0.796 1.00 80.31 107 GLN A N 1
ATOM 805 C CA . GLN A 1 107 ? 18.324 1.365 1.795 1.00 80.31 107 GLN A CA 1
ATOM 806 C C . GLN A 1 107 ? 17.738 -0.050 1.829 1.00 80.31 107 GLN A C 1
ATOM 808 O O . GLN A 1 107 ? 18.497 -1.020 1.840 1.00 80.31 107 GLN A O 1
ATOM 813 N N . ILE A 1 108 ? 16.406 -0.165 1.812 1.00 78.12 108 ILE A N 1
ATOM 814 C CA . ILE A 1 108 ? 15.665 -1.429 1.777 1.00 78.12 108 ILE A CA 1
ATOM 815 C C . ILE A 1 108 ? 16.145 -2.298 0.624 1.00 78.12 108 ILE A C 1
ATOM 817 O O . ILE A 1 108 ? 16.470 -3.464 0.825 1.00 78.12 108 ILE A O 1
ATOM 821 N N . VAL A 1 109 ? 16.244 -1.748 -0.579 1.00 73.31 109 VAL A N 1
ATOM 822 C CA . VAL A 1 109 ? 16.625 -2.571 -1.723 1.00 73.31 109 VAL A CA 1
ATOM 823 C C . VAL A 1 109 ? 18.073 -3.042 -1.628 1.00 73.31 109 VAL A C 1
ATOM 825 O O . VAL A 1 109 ? 18.352 -4.216 -1.879 1.00 73.31 109 VAL A O 1
ATOM 828 N N . ASN A 1 110 ? 18.982 -2.170 -1.191 1.00 74.06 110 ASN A N 1
ATOM 829 C CA . ASN A 1 110 ? 20.395 -2.519 -1.029 1.00 74.06 110 ASN A CA 1
ATOM 830 C C . ASN A 1 110 ? 20.622 -3.663 -0.028 1.00 74.06 110 ASN A C 1
ATOM 832 O O . ASN A 1 110 ? 21.602 -4.397 -0.150 1.00 74.06 110 ASN A O 1
ATOM 836 N N . ARG A 1 111 ? 19.715 -3.845 0.940 1.00 73.25 111 ARG A N 1
ATOM 837 C CA . ARG A 1 111 ? 19.795 -4.903 1.960 1.00 73.25 111 ARG A CA 1
ATOM 838 C C . ARG A 1 111 ? 18.910 -6.123 1.687 1.00 73.25 111 ARG A C 1
ATOM 840 O O . ARG A 1 111 ? 18.856 -7.000 2.543 1.00 73.25 111 ARG A O 1
ATOM 847 N N . LEU A 1 112 ? 18.209 -6.203 0.550 1.00 71.94 112 LEU A N 1
ATOM 848 C CA . LEU A 1 112 ? 17.320 -7.327 0.214 1.00 71.94 112 LEU A CA 1
ATOM 849 C C . LEU A 1 112 ? 17.960 -8.280 -0.813 1.00 71.94 112 LEU A C 1
ATOM 851 O O . LEU A 1 112 ? 17.609 -8.245 -1.998 1.00 71.94 112 LEU A O 1
ATOM 855 N N . PRO A 1 113 ? 18.850 -9.200 -0.389 1.00 69.88 113 PRO A N 1
ATOM 856 C CA . PRO A 1 113 ? 19.443 -10.195 -1.285 1.00 69.88 113 PRO A CA 1
ATOM 857 C C . PRO A 1 113 ? 18.382 -11.088 -1.942 1.00 69.88 113 PRO A C 1
ATOM 859 O O . PRO A 1 113 ? 18.564 -11.527 -3.078 1.00 69.88 113 PRO A O 1
ATOM 862 N N . VAL A 1 114 ? 17.234 -11.278 -1.284 1.00 71.75 114 VAL A N 1
ATOM 863 C CA . VAL A 1 114 ? 16.079 -12.022 -1.806 1.00 71.75 114 VAL A CA 1
ATOM 864 C C . VAL A 1 114 ? 15.539 -11.479 -3.125 1.00 71.75 114 VAL A C 1
ATOM 866 O O . VAL A 1 114 ? 15.055 -12.255 -3.941 1.00 71.75 114 VAL A O 1
ATOM 869 N N . LEU A 1 115 ? 15.696 -10.183 -3.419 1.00 74.62 115 LEU A N 1
ATOM 870 C CA . LEU A 1 115 ? 15.321 -9.642 -4.730 1.00 74.62 115 LEU A CA 1
ATOM 871 C C . LEU A 1 115 ? 16.152 -10.266 -5.859 1.00 74.62 115 LEU A C 1
ATOM 873 O O . LEU A 1 115 ? 15.663 -10.430 -6.975 1.00 74.62 115 LEU A O 1
ATOM 877 N N . THR A 1 116 ? 17.388 -10.682 -5.574 1.00 76.69 116 THR A N 1
ATOM 878 C CA . THR A 1 116 ? 18.224 -11.424 -6.528 1.00 76.69 116 THR A CA 1
ATOM 879 C C . THR A 1 116 ? 17.696 -12.839 -6.748 1.00 76.69 116 THR A C 1
ATOM 881 O O . THR A 1 116 ? 17.720 -13.336 -7.875 1.00 76.69 116 THR A O 1
ATOM 884 N N . GLU A 1 117 ? 17.195 -13.490 -5.699 1.00 79.62 117 GLU A N 1
ATOM 885 C CA . GLU A 1 117 ? 16.596 -14.826 -5.781 1.00 79.62 117 GLU A CA 1
ATOM 886 C C . GLU A 1 117 ? 15.267 -14.795 -6.536 1.00 79.62 117 GLU A C 1
ATOM 888 O O . GLU A 1 117 ? 15.088 -15.566 -7.478 1.00 79.62 117 GLU A O 1
ATOM 893 N N . VAL A 1 118 ? 14.396 -13.836 -6.209 1.00 79.06 118 VAL A N 1
ATOM 894 C CA . VAL A 1 118 ? 13.145 -13.554 -6.930 1.00 79.06 118 VAL A CA 1
ATOM 895 C C . VAL A 1 118 ? 13.433 -13.281 -8.403 1.00 79.06 118 VAL A C 1
ATOM 897 O O . VAL A 1 118 ? 12.829 -13.895 -9.282 1.00 79.06 118 VAL A O 1
ATOM 900 N N . LYS A 1 119 ? 14.425 -12.437 -8.705 1.00 79.19 119 LYS A N 1
ATOM 901 C CA . LYS A 1 119 ? 14.839 -12.172 -10.085 1.00 79.19 119 LYS A CA 1
ATOM 902 C C . LYS A 1 119 ? 15.323 -13.427 -10.798 1.00 79.19 119 LYS A C 1
ATOM 904 O O . LYS A 1 119 ? 14.980 -13.635 -11.959 1.00 79.19 119 LYS A O 1
ATOM 909 N N . ARG A 1 120 ? 16.144 -14.251 -10.140 1.00 82.06 120 ARG A N 1
ATOM 910 C CA . ARG A 1 120 ? 16.649 -15.509 -10.709 1.00 82.06 120 ARG A CA 1
ATOM 911 C C . ARG A 1 120 ? 15.495 -16.461 -11.008 1.00 82.06 120 ARG A C 1
ATOM 913 O O . ARG A 1 120 ? 15.471 -17.047 -12.086 1.00 82.06 120 ARG A O 1
ATOM 920 N N . PHE A 1 121 ? 14.536 -16.566 -10.092 1.00 80.50 121 PHE A N 1
ATOM 921 C CA . PHE A 1 121 ? 13.322 -17.350 -10.273 1.00 80.50 121 PHE A CA 1
ATOM 922 C C . PHE A 1 121 ? 12.525 -16.864 -11.490 1.00 80.50 121 PHE A C 1
ATOM 924 O O . PHE A 1 121 ? 12.290 -17.653 -12.403 1.00 80.50 121 PHE A O 1
ATOM 931 N N . ILE A 1 122 ? 12.227 -15.563 -11.578 1.00 76.88 122 ILE A N 1
ATOM 932 C CA . ILE A 1 122 ? 11.508 -14.965 -12.716 1.00 76.88 122 ILE A CA 1
ATOM 933 C C . ILE A 1 122 ? 12.266 -15.196 -14.037 1.00 76.88 122 ILE A C 1
ATOM 935 O O . ILE A 1 122 ? 11.676 -15.637 -15.023 1.00 76.88 122 ILE A O 1
ATOM 939 N N . LYS A 1 123 ? 13.585 -14.959 -14.060 1.00 78.19 123 LYS A N 1
ATOM 940 C CA . LYS A 1 123 ? 14.431 -15.138 -15.255 1.00 78.19 123 LYS A CA 1
ATOM 941 C C . LYS A 1 123 ? 14.578 -16.587 -15.703 1.00 78.19 123 LYS A C 1
ATOM 943 O O . LYS A 1 123 ? 14.804 -16.822 -16.884 1.00 78.19 123 LYS A O 1
ATOM 948 N N . SER A 1 124 ? 14.485 -17.550 -14.787 1.00 80.06 124 SER A N 1
ATOM 949 C CA . SER A 1 124 ? 14.663 -18.971 -15.112 1.00 80.06 124 SER A CA 1
ATOM 950 C C . SER A 1 124 ? 13.603 -19.514 -16.077 1.00 80.06 124 SER A C 1
ATOM 952 O O . SER A 1 124 ? 13.747 -20.623 -16.582 1.00 80.06 124 SER A O 1
ATOM 954 N N . GLY A 1 125 ? 12.524 -18.761 -16.323 1.00 69.75 125 GLY A N 1
ATOM 955 C CA . GLY A 1 125 ? 11.389 -19.222 -17.114 1.00 69.75 125 GLY A CA 1
ATOM 956 C C . GLY A 1 125 ? 10.489 -20.204 -16.358 1.00 69.75 125 GLY A C 1
ATOM 957 O O . GLY A 1 125 ? 9.491 -20.675 -16.918 1.00 69.75 125 GLY A O 1
ATOM 958 N N . ALA A 1 126 ? 10.799 -20.489 -15.085 1.00 67.00 126 ALA A N 1
ATOM 959 C CA . ALA A 1 126 ? 9.895 -21.182 -14.186 1.00 67.00 126 ALA A CA 1
ATOM 960 C C . ALA A 1 126 ? 8.553 -20.440 -14.166 1.00 67.00 126 ALA A C 1
ATOM 962 O O . ALA A 1 126 ? 8.495 -19.224 -13.998 1.00 67.00 126 ALA A O 1
ATOM 963 N N . MET A 1 127 ? 7.466 -21.183 -14.379 1.00 69.38 127 MET A N 1
ATOM 964 C CA . MET A 1 127 ? 6.104 -20.645 -14.372 1.00 69.38 127 MET A CA 1
ATOM 965 C C . MET A 1 127 ? 5.795 -19.619 -15.476 1.00 69.38 127 MET A C 1
ATOM 967 O O . MET A 1 127 ? 4.900 -18.792 -15.313 1.00 69.38 127 MET A O 1
ATOM 971 N N . THR A 1 128 ? 6.447 -19.711 -16.639 1.00 71.81 128 THR A N 1
ATOM 972 C CA . THR A 1 128 ? 6.082 -18.940 -17.851 1.00 71.81 128 THR A CA 1
ATOM 973 C C . THR A 1 128 ? 4.623 -19.118 -18.291 1.00 71.81 128 THR A C 1
ATOM 975 O O . THR A 1 128 ? 4.053 -18.203 -18.879 1.00 71.81 128 THR A O 1
ATOM 978 N N . GLY A 1 129 ? 3.992 -20.249 -17.958 1.00 79.19 129 GLY A N 1
ATOM 979 C CA . GLY A 1 129 ? 2.552 -20.469 -18.148 1.00 79.19 129 GLY A CA 1
ATOM 980 C C . GLY A 1 129 ? 1.658 -19.926 -17.024 1.00 79.19 129 GLY A C 1
ATOM 981 O O . GLY A 1 129 ? 0.445 -19.871 -17.193 1.00 79.19 129 GLY A O 1
ATOM 982 N N . ALA A 1 130 ? 2.221 -19.530 -15.878 1.00 84.69 130 ALA A N 1
ATOM 983 C CA . ALA A 1 130 ? 1.445 -18.935 -14.796 1.00 84.69 130 ALA A CA 1
ATOM 984 C C . ALA A 1 130 ? 1.129 -17.469 -15.096 1.00 84.69 130 ALA A C 1
ATOM 986 O O . ALA A 1 130 ? 1.961 -16.748 -15.663 1.00 84.69 130 ALA A O 1
ATOM 987 N N . ALA A 1 131 ? -0.056 -17.039 -14.663 1.00 88.88 131 ALA A N 1
ATOM 988 C CA . ALA A 1 131 ? -0.493 -15.657 -14.766 1.00 88.88 131 ALA A CA 1
ATOM 989 C C . ALA A 1 131 ? 0.454 -14.714 -13.990 1.00 88.88 131 ALA A C 1
ATOM 991 O O . ALA A 1 131 ? 1.037 -15.130 -12.981 1.00 88.88 131 ALA A O 1
ATOM 992 N N . PRO A 1 132 ? 0.583 -13.437 -14.402 1.00 88.81 132 PRO A N 1
ATOM 993 C CA . PRO A 1 132 ? 1.436 -12.461 -13.720 1.00 88.81 132 PRO A CA 1
ATOM 994 C C . PRO A 1 132 ? 1.170 -12.355 -12.212 1.00 88.81 132 PRO A C 1
ATOM 996 O O . PRO A 1 132 ? 2.117 -12.306 -11.431 1.00 88.81 132 PRO A O 1
ATOM 999 N N . MET A 1 133 ? -0.100 -12.419 -11.794 1.00 91.06 133 MET A N 1
ATOM 1000 C CA . MET A 1 133 ? -0.486 -12.377 -10.378 1.00 91.06 133 MET A CA 1
ATOM 1001 C C . MET A 1 133 ? 0.067 -13.555 -9.569 1.00 91.06 133 MET A C 1
ATOM 1003 O O . MET A 1 133 ? 0.588 -13.346 -8.482 1.00 91.06 133 MET A O 1
ATOM 1007 N N . THR A 1 134 ? 0.072 -14.775 -10.113 1.00 90.06 134 THR A N 1
ATOM 1008 C CA . THR A 1 134 ? 0.655 -15.936 -9.418 1.00 90.06 134 THR A CA 1
ATOM 1009 C C . THR A 1 134 ? 2.161 -15.772 -9.217 1.00 90.06 134 THR A C 1
ATOM 1011 O O . THR A 1 134 ? 2.703 -16.125 -8.173 1.00 90.06 134 THR A O 1
ATOM 1014 N N . ARG A 1 135 ? 2.868 -15.209 -10.206 1.00 87.81 135 ARG A N 1
ATOM 1015 C CA . ARG A 1 135 ? 4.306 -14.922 -10.063 1.00 87.81 135 ARG A CA 1
ATOM 1016 C C . ARG A 1 135 ? 4.557 -13.833 -9.023 1.00 87.81 135 ARG A C 1
ATOM 1018 O O . ARG A 1 135 ? 5.529 -13.928 -8.279 1.00 87.81 135 ARG A O 1
ATOM 1025 N N . MET A 1 136 ? 3.677 -12.835 -8.969 1.00 89.56 136 MET A N 1
ATOM 1026 C CA . MET A 1 136 ? 3.713 -11.768 -7.974 1.00 89.56 136 MET A CA 1
ATOM 1027 C C . MET A 1 136 ? 3.520 -12.320 -6.557 1.00 89.56 136 MET A C 1
ATOM 1029 O O . MET A 1 136 ? 4.334 -12.039 -5.687 1.00 89.56 136 MET A O 1
ATOM 1033 N N . GLU A 1 137 ? 2.512 -13.163 -6.333 1.00 89.81 137 GLU A N 1
ATOM 1034 C CA . GLU A 1 137 ? 2.255 -13.804 -5.034 1.00 89.81 137 GLU A CA 1
ATOM 1035 C C . GLU A 1 137 ? 3.467 -14.606 -4.539 1.00 89.81 137 GLU A C 1
ATOM 1037 O O . GLU A 1 137 ? 3.873 -14.476 -3.386 1.00 89.81 137 GLU A O 1
ATOM 1042 N N . ILE A 1 138 ? 4.109 -15.377 -5.423 1.00 87.00 138 ILE A N 1
ATOM 1043 C CA . ILE A 1 138 ? 5.322 -16.137 -5.085 1.00 87.00 138 ILE A CA 1
ATOM 1044 C C . ILE A 1 138 ? 6.483 -15.203 -4.730 1.00 87.00 138 ILE A C 1
ATOM 1046 O O . ILE A 1 138 ? 7.206 -15.453 -3.763 1.00 87.00 138 ILE A O 1
ATOM 1050 N N . ALA A 1 139 ? 6.664 -14.120 -5.490 1.00 86.38 139 ALA A N 1
ATOM 1051 C CA . ALA A 1 139 ? 7.695 -13.127 -5.212 1.00 86.38 139 ALA A CA 1
ATOM 1052 C C . ALA A 1 139 ? 7.479 -12.442 -3.850 1.00 86.38 139 ALA A C 1
ATOM 1054 O O . ALA A 1 139 ? 8.429 -12.305 -3.077 1.00 86.38 139 ALA A O 1
ATOM 1055 N N . LEU A 1 140 ? 6.238 -12.064 -3.527 1.00 87.25 140 LEU A N 1
ATOM 1056 C CA . LEU A 1 140 ? 5.874 -11.461 -2.242 1.00 87.25 140 LEU A CA 1
ATOM 1057 C C . LEU A 1 140 ? 6.045 -12.440 -1.073 1.00 87.25 140 LEU A C 1
ATOM 1059 O O . LEU A 1 140 ? 6.616 -12.073 -0.045 1.00 87.25 140 LEU A O 1
ATOM 1063 N N . ALA A 1 141 ? 5.648 -13.701 -1.245 1.00 86.56 141 ALA A N 1
ATOM 1064 C CA . ALA A 1 141 ? 5.861 -14.739 -0.241 1.00 86.56 141 ALA A CA 1
ATOM 1065 C C . ALA A 1 141 ? 7.359 -14.952 0.047 1.00 86.56 141 ALA A C 1
ATOM 1067 O O . ALA A 1 141 ? 7.764 -15.067 1.207 1.00 86.56 141 ALA A O 1
ATOM 1068 N N . ALA A 1 142 ? 8.201 -14.941 -0.994 1.00 83.75 142 ALA A N 1
ATOM 1069 C CA . ALA A 1 142 ? 9.651 -15.016 -0.840 1.00 83.75 142 ALA A CA 1
ATOM 1070 C C . ALA A 1 142 ? 10.204 -13.801 -0.077 1.00 83.75 142 ALA A C 1
ATOM 1072 O O . ALA A 1 142 ? 10.971 -13.980 0.870 1.00 83.75 142 ALA A O 1
ATOM 1073 N N . LEU A 1 143 ? 9.769 -12.579 -0.410 1.00 80.19 143 LEU A N 1
ATOM 1074 C CA . LEU A 1 143 ? 10.136 -11.357 0.322 1.00 80.19 143 LEU A CA 1
ATOM 1075 C C . LEU A 1 143 ? 9.780 -11.446 1.816 1.00 80.19 143 LEU A C 1
ATOM 1077 O O . LEU A 1 143 ? 10.587 -11.070 2.670 1.00 80.19 143 LEU A O 1
ATOM 1081 N N . GLY A 1 144 ? 8.632 -12.040 2.146 1.00 77.06 144 GLY A N 1
ATOM 1082 C CA . GLY A 1 144 ? 8.181 -12.253 3.522 1.00 77.06 144 GLY A CA 1
ATOM 1083 C C . GLY A 1 144 ? 9.121 -13.063 4.409 1.00 77.06 144 GLY A C 1
ATOM 1084 O O . GLY A 1 144 ? 9.222 -12.800 5.610 1.00 77.06 144 GLY A O 1
ATOM 1085 N N . THR A 1 145 ? 9.862 -14.015 3.836 1.00 71.50 145 THR A N 1
ATOM 1086 C CA . THR A 1 145 ? 10.847 -14.811 4.591 1.00 71.50 145 THR A CA 1
ATOM 1087 C C . THR A 1 145 ? 11.974 -13.943 5.152 1.00 71.50 145 THR A C 1
ATOM 1089 O O . THR A 1 145 ? 12.433 -14.167 6.273 1.00 71.50 145 THR A O 1
ATOM 1092 N N . ASN A 1 146 ? 12.365 -12.902 4.412 1.00 66.69 146 ASN A N 1
ATOM 1093 C CA . ASN A 1 146 ? 13.427 -11.987 4.812 1.00 66.69 146 ASN A CA 1
ATOM 1094 C C . ASN A 1 146 ? 12.937 -10.992 5.857 1.00 66.69 146 ASN A C 1
ATOM 1096 O O . ASN A 1 146 ? 13.684 -10.685 6.777 1.00 66.69 146 ASN A O 1
ATOM 1100 N N . LEU A 1 147 ? 11.672 -10.566 5.796 1.00 69.56 147 LEU A N 1
ATOM 1101 C CA . LEU A 1 147 ? 11.088 -9.731 6.850 1.00 69.56 147 LEU A CA 1
ATOM 1102 C C . LEU A 1 147 ? 11.123 -10.427 8.214 1.00 69.56 147 LEU A C 1
ATOM 1104 O O . LEU A 1 147 ? 11.477 -9.819 9.217 1.00 69.56 147 LEU A O 1
ATOM 1108 N N . ARG A 1 148 ? 10.839 -11.733 8.265 1.00 65.00 148 ARG A N 1
ATOM 1109 C CA . ARG A 1 148 ? 10.936 -12.509 9.516 1.00 65.00 148 ARG A CA 1
ATOM 1110 C C . ARG A 1 148 ? 12.359 -12.624 10.032 1.00 65.00 148 ARG A C 1
ATOM 1112 O O . ARG A 1 148 ? 12.587 -12.434 11.225 1.00 65.00 148 ARG A O 1
ATOM 1119 N N . ALA A 1 149 ? 13.297 -12.939 9.142 1.00 62.16 149 ALA A N 1
ATOM 1120 C CA . ALA A 1 149 ? 14.707 -13.023 9.495 1.00 62.16 149 ALA A CA 1
ATOM 1121 C C . ALA A 1 149 ? 15.222 -11.665 10.003 1.00 62.16 149 ALA A C 1
ATOM 1123 O O . ALA A 1 149 ? 15.848 -11.602 11.060 1.00 62.16 149 ALA A O 1
ATOM 1124 N N . ASN A 1 150 ? 14.852 -10.574 9.330 1.00 61.19 150 ASN A N 1
ATOM 1125 C CA . ASN A 1 150 ? 15.217 -9.214 9.716 1.00 61.19 150 ASN A CA 1
ATOM 1126 C C . ASN A 1 150 ? 14.579 -8.797 11.042 1.00 61.19 150 ASN A C 1
ATOM 1128 O O . ASN A 1 150 ? 15.266 -8.195 11.853 1.00 61.19 150 ASN A O 1
ATOM 1132 N N . ARG A 1 151 ? 13.327 -9.177 11.336 1.00 63.03 151 ARG A N 1
ATOM 1133 C CA . ARG A 1 151 ? 12.720 -8.953 12.664 1.00 63.03 151 ARG A CA 1
ATOM 1134 C C . ARG A 1 151 ? 13.517 -9.624 13.784 1.00 63.03 151 ARG A C 1
ATOM 1136 O O . ARG A 1 151 ? 13.679 -9.038 14.847 1.00 63.03 151 ARG A O 1
ATOM 1143 N N . SER A 1 152 ? 14.037 -10.832 13.547 1.00 57.00 152 SER A N 1
ATOM 1144 C CA . SER A 1 152 ? 14.880 -11.542 14.525 1.00 57.00 152 SER A CA 1
ATOM 1145 C C . SER A 1 152 ? 16.292 -10.958 14.677 1.00 57.00 152 SER A C 1
ATOM 1147 O O . SER A 1 152 ? 16.964 -11.244 15.663 1.00 57.00 152 SER A O 1
ATOM 1149 N N . GLN A 1 153 ? 16.722 -10.131 13.719 1.00 54.28 153 GLN A N 1
ATOM 1150 C CA . GLN A 1 153 ? 18.015 -9.437 13.683 1.00 54.28 153 GLN A CA 1
ATOM 1151 C C . GLN A 1 153 ? 17.849 -7.906 13.724 1.00 54.28 153 GLN A C 1
ATOM 1153 O O . GLN A 1 153 ? 18.758 -7.183 13.318 1.00 54.28 153 GLN A O 1
ATOM 1158 N N . SER A 1 154 ? 16.677 -7.413 14.149 1.00 55.28 154 SER A N 1
ATOM 1159 C CA . SER A 1 154 ? 16.307 -6.001 14.016 1.00 55.28 154 SER A CA 1
ATOM 1160 C C . SER A 1 154 ? 17.335 -5.106 14.700 1.00 55.28 154 SER A C 1
ATOM 1162 O O . SER A 1 154 ? 17.782 -5.389 15.809 1.00 55.28 154 SER A O 1
ATOM 1164 N N . LEU A 1 155 ? 17.681 -4.000 14.038 1.00 57.69 155 LEU A N 1
ATOM 1165 C CA . LEU A 1 155 ? 18.550 -2.962 14.594 1.00 57.69 155 LEU A CA 1
ATOM 1166 C C . LEU A 1 155 ? 17.807 -2.037 15.575 1.00 57.69 155 LEU A C 1
ATOM 1168 O O . LEU A 1 155 ? 18.459 -1.284 16.294 1.00 57.69 155 LEU A O 1
ATOM 1172 N N . SER A 1 156 ? 16.467 -2.067 15.580 1.00 72.81 156 SER A N 1
ATOM 1173 C CA . SER A 1 156 ? 15.620 -1.227 16.433 1.00 72.81 156 SER A CA 1
ATOM 1174 C C . SER A 1 156 ? 14.706 -2.074 17.313 1.00 72.81 156 SER A C 1
ATOM 1176 O O . SER A 1 156 ? 14.052 -3.007 16.835 1.00 72.81 156 SER A O 1
ATOM 1178 N N . ASP A 1 157 ? 14.640 -1.698 18.590 1.00 79.56 157 ASP A N 1
ATOM 1179 C CA . ASP A 1 157 ? 13.718 -2.258 19.579 1.00 79.56 157 ASP A CA 1
ATOM 1180 C C . ASP A 1 157 ? 12.332 -1.583 19.536 1.00 79.56 157 ASP A C 1
ATOM 1182 O O . ASP A 1 157 ? 11.429 -2.000 20.261 1.00 79.56 157 ASP A O 1
ATOM 1186 N N . ASP A 1 158 ? 12.137 -0.538 18.714 1.00 87.12 158 ASP A N 1
ATOM 1187 C CA . ASP A 1 158 ? 10.844 0.140 18.563 1.00 87.12 158 ASP A CA 1
ATOM 1188 C C . ASP A 1 158 ? 9.909 -0.646 17.621 1.00 87.12 158 ASP A C 1
ATOM 1190 O O . ASP A 1 158 ? 10.133 -0.669 16.405 1.00 87.12 158 ASP A O 1
ATOM 1194 N N . PRO A 1 159 ? 8.802 -1.229 18.126 1.00 83.25 159 PRO A N 1
ATOM 1195 C CA . PRO A 1 159 ? 7.883 -2.006 17.298 1.00 83.25 159 PRO A CA 1
ATOM 1196 C C . PRO A 1 159 ? 7.249 -1.201 16.159 1.00 83.25 159 PRO A C 1
ATOM 1198 O O . PRO A 1 159 ? 6.914 -1.775 15.122 1.00 83.25 159 PRO A O 1
ATOM 1201 N N . LEU A 1 160 ? 7.066 0.115 16.334 1.00 88.38 160 LEU A N 1
ATOM 1202 C CA . LEU A 1 160 ? 6.493 0.964 15.291 1.00 88.38 160 LEU A CA 1
ATOM 1203 C C . LEU A 1 160 ? 7.481 1.180 14.146 1.00 88.38 160 LEU A C 1
ATOM 1205 O O . LEU A 1 160 ? 7.082 1.174 12.983 1.00 88.38 160 LEU A O 1
ATOM 1209 N N . GLU A 1 161 ? 8.761 1.350 14.468 1.00 89.12 161 GLU A N 1
ATOM 1210 C CA . GLU A 1 161 ? 9.810 1.469 13.462 1.00 89.12 161 GLU A CA 1
ATOM 1211 C C . GLU A 1 161 ? 9.965 0.171 12.671 1.00 89.12 161 GLU A C 1
ATOM 1213 O O . GLU A 1 161 ? 10.019 0.220 11.444 1.00 89.12 161 GLU A O 1
ATOM 1218 N N . VAL A 1 162 ? 9.933 -0.981 13.349 1.00 84.88 162 VAL A N 1
ATOM 1219 C CA . VAL A 1 162 ? 9.948 -2.299 12.694 1.00 84.88 162 VAL A CA 1
ATOM 1220 C C . VAL A 1 162 ? 8.750 -2.459 11.753 1.00 84.88 162 VAL A C 1
ATOM 1222 O O . VAL A 1 162 ? 8.914 -2.854 10.601 1.00 84.88 162 VAL A O 1
ATOM 1225 N N . ALA A 1 163 ? 7.542 -2.108 12.203 1.00 85.12 163 ALA A N 1
ATOM 1226 C CA . ALA A 1 163 ? 6.345 -2.194 11.368 1.00 85.12 163 ALA A CA 1
ATOM 1227 C C . ALA A 1 163 ? 6.406 -1.252 10.153 1.00 85.12 163 ALA A C 1
ATOM 1229 O O . ALA A 1 163 ? 6.020 -1.640 9.051 1.00 85.12 163 ALA A O 1
ATOM 1230 N N . LEU A 1 164 ? 6.904 -0.026 10.337 1.00 89.56 164 LEU A N 1
ATOM 1231 C CA . LEU A 1 164 ? 7.097 0.937 9.254 1.00 89.56 164 LEU A CA 1
ATOM 1232 C C . LEU A 1 164 ? 8.119 0.430 8.226 1.00 89.56 164 LEU A C 1
ATOM 1234 O O . LEU A 1 164 ? 7.889 0.543 7.022 1.00 89.56 164 LEU A O 1
ATOM 1238 N N . ASP A 1 165 ? 9.224 -0.144 8.693 1.00 86.94 165 ASP A N 1
ATOM 1239 C CA . ASP A 1 165 ? 10.272 -0.707 7.847 1.00 86.94 165 ASP A CA 1
ATOM 1240 C C . ASP A 1 165 ? 9.766 -1.907 7.027 1.00 86.94 165 ASP A C 1
ATOM 1242 O O . ASP A 1 165 ? 10.023 -1.991 5.822 1.00 86.94 165 ASP A O 1
ATOM 1246 N N . ASP A 1 166 ? 8.957 -2.781 7.634 1.00 85.44 166 ASP A N 1
ATOM 1247 C CA . ASP A 1 166 ? 8.292 -3.879 6.928 1.00 85.44 166 ASP A CA 1
ATOM 1248 C C . ASP A 1 166 ? 7.288 -3.365 5.880 1.00 85.44 166 ASP A C 1
ATOM 1250 O O . ASP A 1 166 ? 7.257 -3.877 4.759 1.00 85.44 166 ASP A O 1
ATOM 1254 N N . CYS A 1 167 ? 6.485 -2.343 6.210 1.00 88.50 167 CYS A N 1
ATOM 1255 C CA . CYS A 1 167 ? 5.535 -1.718 5.279 1.00 88.50 167 CYS A CA 1
ATOM 1256 C C . CYS A 1 167 ? 6.247 -1.177 4.035 1.00 88.50 167 CYS A C 1
ATOM 1258 O O . CYS A 1 167 ? 5.855 -1.478 2.906 1.00 88.50 167 CYS A O 1
ATOM 1260 N N . LEU A 1 168 ? 7.308 -0.391 4.236 1.00 89.25 168 LEU A N 1
ATOM 1261 C CA . LEU A 1 168 ? 8.094 0.174 3.140 1.00 89.25 168 LEU A CA 1
ATOM 1262 C C . LEU A 1 168 ? 8.799 -0.923 2.337 1.00 89.25 168 LEU A C 1
ATOM 1264 O O . LEU A 1 168 ? 8.886 -0.828 1.112 1.00 89.25 168 LEU A O 1
ATOM 1268 N N . THR A 1 169 ? 9.250 -1.985 3.009 1.00 86.50 169 THR A N 1
ATOM 1269 C CA . THR A 1 169 ? 9.865 -3.139 2.352 1.00 86.50 169 THR A CA 1
ATOM 1270 C C . THR A 1 169 ? 8.887 -3.858 1.437 1.00 86.50 169 THR A C 1
ATOM 1272 O O . THR A 1 169 ? 9.228 -4.139 0.290 1.00 86.50 169 THR A O 1
ATOM 1275 N N . MET A 1 170 ? 7.664 -4.113 1.903 1.00 86.81 170 MET A N 1
ATOM 1276 C CA . MET A 1 170 ? 6.634 -4.748 1.083 1.00 86.81 170 MET A CA 1
ATOM 1277 C C . MET A 1 170 ? 6.223 -3.871 -0.095 1.00 86.81 170 MET A C 1
ATOM 1279 O O . MET A 1 170 ? 6.161 -4.371 -1.216 1.00 86.81 170 MET A O 1
ATOM 1283 N N . ALA A 1 171 ? 6.011 -2.570 0.123 1.00 89.38 171 ALA A N 1
ATOM 1284 C CA . ALA A 1 171 ? 5.668 -1.638 -0.951 1.00 89.38 171 ALA A CA 1
ATOM 1285 C C . ALA A 1 171 ? 6.759 -1.602 -2.035 1.00 89.38 171 ALA A C 1
ATOM 1287 O O . ALA A 1 171 ? 6.481 -1.786 -3.220 1.00 89.38 171 ALA A O 1
ATOM 1288 N N . CYS A 1 172 ? 8.020 -1.441 -1.627 1.00 86.19 172 CYS A N 1
ATOM 1289 C CA . CYS A 1 172 ? 9.149 -1.388 -2.548 1.00 86.19 172 CYS A CA 1
ATOM 1290 C C . CYS A 1 172 ? 9.385 -2.735 -3.255 1.00 86.19 172 CYS A C 1
ATOM 1292 O O . CYS A 1 172 ? 9.541 -2.792 -4.477 1.00 86.19 172 CYS A O 1
ATOM 1294 N N . GLY A 1 173 ? 9.352 -3.838 -2.504 1.00 85.19 173 GLY A N 1
ATOM 1295 C CA . GLY A 1 173 ? 9.530 -5.188 -3.031 1.00 85.19 173 GLY A CA 1
ATOM 1296 C C . GLY A 1 173 ? 8.445 -5.576 -4.035 1.00 85.19 173 GLY A C 1
ATOM 1297 O O . GLY A 1 173 ? 8.769 -6.140 -5.079 1.00 85.19 173 GLY A O 1
ATOM 1298 N N . ALA A 1 174 ? 7.187 -5.209 -3.773 1.00 89.19 174 ALA A N 1
ATOM 1299 C CA . ALA A 1 174 ? 6.074 -5.399 -4.698 1.00 89.19 174 ALA A CA 1
ATOM 1300 C C . ALA A 1 174 ? 6.317 -4.669 -6.025 1.00 89.19 174 ALA A C 1
ATOM 1302 O O . ALA A 1 174 ? 6.231 -5.273 -7.094 1.00 89.19 174 ALA A O 1
ATOM 1303 N N . MET A 1 175 ? 6.687 -3.389 -5.966 1.00 89.00 175 MET A N 1
ATOM 1304 C CA . MET A 1 175 ? 6.986 -2.604 -7.163 1.00 89.00 175 MET A CA 1
ATOM 1305 C C . MET A 1 175 ? 8.115 -3.239 -7.987 1.00 89.00 175 MET A C 1
ATOM 1307 O O . MET A 1 175 ? 7.989 -3.443 -9.192 1.00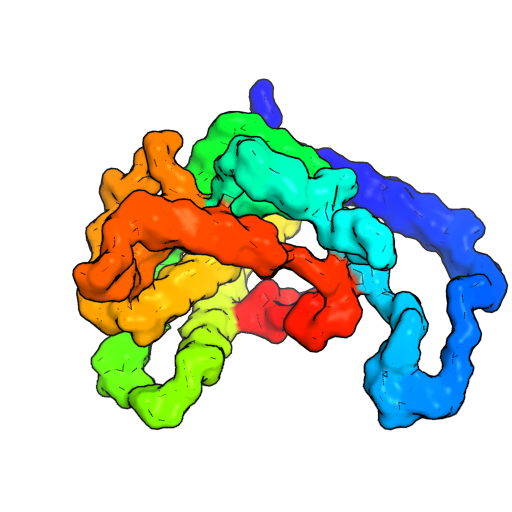 89.00 175 MET A O 1
ATOM 1311 N N . ILE A 1 176 ? 9.212 -3.624 -7.343 1.00 86.56 176 ILE A N 1
ATOM 1312 C CA . ILE A 1 176 ? 10.353 -4.224 -8.042 1.00 86.56 176 ILE A CA 1
ATOM 1313 C C . ILE A 1 176 ? 9.988 -5.588 -8.639 1.00 86.56 176 ILE A C 1
ATOM 1315 O O . ILE A 1 176 ? 10.360 -5.876 -9.777 1.00 86.56 176 ILE A O 1
ATOM 1319 N N . ALA A 1 177 ? 9.245 -6.420 -7.907 1.00 87.56 177 ALA A N 1
ATOM 1320 C CA . ALA A 1 177 ? 8.789 -7.716 -8.399 1.00 87.56 177 ALA A CA 1
ATOM 1321 C C . ALA A 1 177 ? 7.884 -7.560 -9.628 1.00 87.56 177 ALA A C 1
ATOM 1323 O O . ALA A 1 177 ? 8.109 -8.226 -10.641 1.00 87.56 177 ALA A O 1
ATOM 1324 N N . ALA A 1 178 ? 6.920 -6.637 -9.583 1.00 89.75 178 ALA A N 1
ATOM 1325 C CA . ALA A 1 178 ? 6.057 -6.330 -10.719 1.00 89.75 178 ALA A CA 1
ATOM 1326 C C . ALA A 1 178 ? 6.870 -5.860 -11.936 1.00 89.75 178 ALA A C 1
ATOM 1328 O O . ALA A 1 178 ? 6.652 -6.347 -13.049 1.00 89.75 178 ALA A O 1
ATOM 1329 N N . ALA A 1 179 ? 7.864 -4.996 -11.727 1.00 88.12 179 ALA A N 1
ATOM 1330 C CA . ALA A 1 179 ? 8.752 -4.550 -12.792 1.00 88.12 179 ALA A CA 1
ATOM 1331 C C . ALA A 1 179 ? 9.591 -5.690 -13.384 1.00 88.12 179 ALA A C 1
ATOM 1333 O O . ALA A 1 179 ? 9.716 -5.785 -14.598 1.00 88.12 179 ALA A O 1
ATOM 1334 N N . MET A 1 180 ? 10.115 -6.608 -12.568 1.00 85.94 180 MET A N 1
ATOM 1335 C CA . MET A 1 180 ? 10.843 -7.784 -13.064 1.00 85.94 180 MET A CA 1
ATOM 1336 C C . MET A 1 180 ? 9.958 -8.746 -13.857 1.00 85.94 180 MET A C 1
ATOM 1338 O O . MET A 1 180 ? 10.432 -9.366 -14.808 1.00 85.94 180 MET A O 1
ATOM 1342 N N . ILE A 1 181 ? 8.695 -8.906 -13.452 1.00 86.81 181 ILE A N 1
ATOM 1343 C CA . ILE A 1 181 ? 7.733 -9.770 -14.145 1.00 86.81 181 ILE A CA 1
ATOM 1344 C C . ILE A 1 181 ? 7.432 -9.217 -15.543 1.00 86.81 181 ILE A C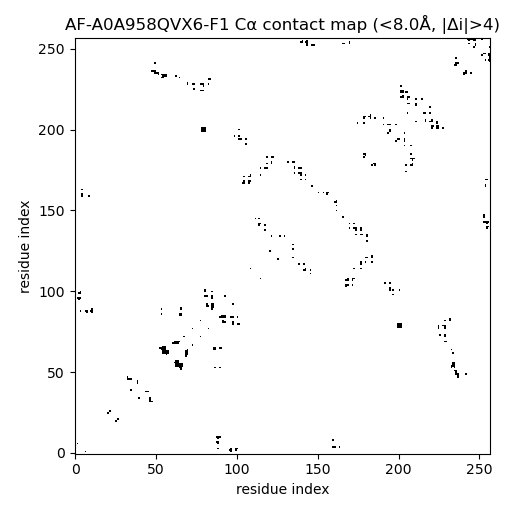 1
ATOM 1346 O O . ILE A 1 181 ? 7.366 -9.999 -16.491 1.00 86.81 181 ILE A O 1
ATOM 1350 N N . ASN A 1 182 ? 7.284 -7.895 -15.674 1.00 85.56 182 ASN A N 1
ATOM 1351 C CA . ASN A 1 182 ? 6.991 -7.234 -16.952 1.00 85.56 182 ASN A CA 1
ATOM 1352 C C . ASN A 1 182 ? 8.245 -7.004 -17.807 1.00 85.56 182 ASN A C 1
ATOM 1354 O O . ASN A 1 182 ? 8.195 -7.122 -19.027 1.00 85.56 182 ASN A O 1
ATOM 1358 N N . ASN A 1 183 ? 9.389 -6.758 -17.171 1.00 83.94 183 ASN A N 1
ATOM 1359 C CA . ASN A 1 183 ? 10.681 -6.561 -17.813 1.00 83.94 183 ASN A CA 1
ATOM 1360 C C . ASN A 1 183 ? 11.722 -7.545 -17.243 1.00 83.94 183 ASN A C 1
ATOM 1362 O O . ASN A 1 183 ? 12.537 -7.181 -16.389 1.00 83.94 183 ASN A O 1
ATOM 1366 N N . PRO A 1 184 ? 11.772 -8.800 -17.734 1.00 76.69 184 PRO A N 1
ATOM 1367 C CA . PRO A 1 184 ? 12.739 -9.791 -17.257 1.00 76.69 184 PRO A CA 1
ATOM 1368 C C . PRO A 1 184 ? 14.198 -9.360 -17.445 1.00 76.69 184 PRO A C 1
ATOM 1370 O O . PRO A 1 184 ? 15.082 -9.835 -16.731 1.00 76.69 184 PRO A O 1
ATOM 1373 N N . ASN A 1 185 ? 14.472 -8.449 -18.383 1.00 78.88 185 ASN A N 1
ATOM 1374 C CA . ASN A 1 185 ? 15.811 -7.935 -18.660 1.00 78.88 185 ASN A CA 1
ATOM 1375 C C . ASN A 1 185 ? 16.226 -6.777 -17.746 1.00 78.88 185 ASN A C 1
ATOM 1377 O O . ASN A 1 185 ? 17.397 -6.389 -17.784 1.00 78.88 185 ASN A O 1
ATOM 1381 N N . LEU A 1 186 ? 15.324 -6.285 -16.887 1.00 80.19 186 LEU A N 1
ATOM 1382 C CA . LEU A 1 186 ? 15.578 -5.204 -15.941 1.00 80.19 186 LEU A CA 1
ATOM 1383 C C . LEU A 1 186 ? 16.899 -5.429 -15.201 1.00 80.19 186 LEU A C 1
ATOM 1385 O O . LEU A 1 186 ? 17.118 -6.471 -14.570 1.00 80.19 186 LEU A O 1
ATOM 1389 N N . GLN A 1 187 ? 17.811 -4.464 -15.276 1.00 75.06 187 GLN A N 1
ATOM 1390 C CA . GLN A 1 187 ? 19.066 -4.507 -14.535 1.00 75.06 187 GLN A CA 1
ATOM 1391 C C . GLN A 1 187 ? 18.858 -3.852 -13.178 1.00 75.06 187 GLN A C 1
ATOM 1393 O O . GLN A 1 187 ? 18.587 -2.662 -13.100 1.00 75.06 187 GLN A O 1
ATOM 1398 N N . LEU A 1 188 ? 19.004 -4.645 -12.111 1.00 65.94 188 LEU A N 1
ATOM 1399 C CA . LEU A 1 188 ? 18.799 -4.154 -10.751 1.00 65.94 188 LEU A CA 1
ATOM 1400 C C . LEU A 1 188 ? 19.804 -3.046 -10.431 1.00 65.94 188 LEU A C 1
ATOM 1402 O O . LEU A 1 188 ? 19.428 -2.066 -9.833 1.00 65.94 188 LEU A O 1
ATOM 1406 N N . SER A 1 189 ? 21.053 -3.151 -10.883 1.00 58.47 189 SER A N 1
ATOM 1407 C CA . SER A 1 189 ? 22.092 -2.144 -10.638 1.00 58.47 189 SER A CA 1
ATOM 1408 C C . SER A 1 189 ? 21.769 -0.748 -11.191 1.00 58.47 189 SER A C 1
ATOM 1410 O O . SER A 1 189 ? 22.198 0.229 -10.593 1.00 58.47 189 SER A O 1
ATOM 1412 N N . MET A 1 190 ? 20.996 -0.632 -12.282 1.00 52.69 190 MET A N 1
ATOM 1413 C CA . MET A 1 190 ? 20.619 0.666 -12.877 1.00 52.69 190 MET A CA 1
ATOM 1414 C C . MET A 1 190 ? 19.457 1.361 -12.159 1.00 52.69 190 MET A C 1
ATOM 1416 O O . MET A 1 190 ? 19.189 2.532 -12.400 1.00 52.69 190 MET A O 1
ATOM 1420 N N . LEU A 1 191 ? 18.781 0.657 -11.255 1.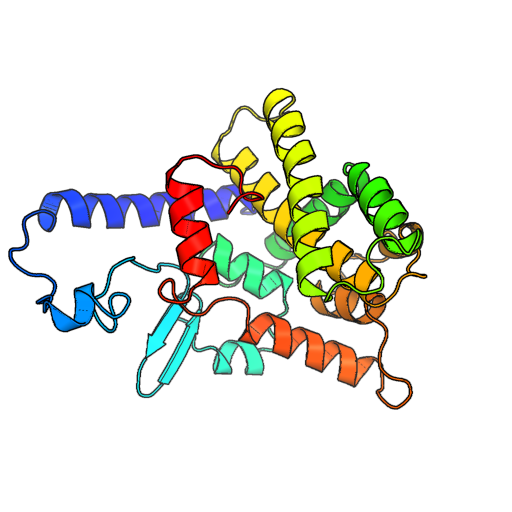00 55.50 191 LEU A N 1
ATOM 1421 C CA . LEU A 1 191 ? 17.699 1.216 -10.455 1.00 55.50 191 LEU A CA 1
ATOM 1422 C C . LEU A 1 191 ? 18.208 2.231 -9.409 1.00 55.50 191 LEU A C 1
ATOM 1424 O O . LEU A 1 191 ? 17.448 3.065 -8.925 1.00 55.50 191 LEU A O 1
ATOM 1428 N N . TRP A 1 192 ? 19.497 2.180 -9.058 1.00 52.78 192 TRP A N 1
ATOM 1429 C CA . TRP A 1 192 ? 19.971 2.662 -7.755 1.00 52.78 192 TRP A CA 1
ATOM 1430 C C . TRP A 1 192 ? 20.779 3.955 -7.755 1.00 52.78 192 TRP A C 1
ATOM 1432 O O . TRP A 1 192 ? 20.842 4.610 -6.722 1.00 52.78 192 TRP A O 1
ATOM 1442 N N . GLU A 1 193 ? 21.312 4.402 -8.888 1.00 51.84 193 GLU A N 1
ATOM 1443 C CA . GLU A 1 193 ? 21.994 5.709 -8.978 1.00 51.84 193 GLU A CA 1
ATOM 1444 C C . GLU A 1 193 ? 21.002 6.877 -9.167 1.00 51.84 193 GLU A C 1
ATOM 1446 O O . GLU A 1 193 ? 21.390 8.021 -9.373 1.00 51.84 193 GLU A O 1
ATOM 1451 N N . SER A 1 194 ? 19.700 6.574 -9.134 1.00 49.09 194 SER A N 1
ATOM 1452 C CA . SER A 1 194 ? 18.677 7.293 -9.891 1.00 49.09 194 SER A CA 1
ATOM 1453 C C . SER A 1 194 ? 17.540 7.886 -9.041 1.00 49.09 194 SER A C 1
ATOM 1455 O O . SER A 1 194 ? 16.939 8.883 -9.450 1.00 49.09 194 SER A O 1
ATOM 1457 N N . LEU A 1 195 ? 17.286 7.332 -7.847 1.00 56.91 195 LEU A N 1
ATOM 1458 C CA . LEU A 1 195 ? 16.421 7.928 -6.817 1.00 56.91 195 LEU A CA 1
ATOM 1459 C C . LEU A 1 195 ? 17.170 9.080 -6.125 1.00 56.91 195 LEU A C 1
ATOM 1461 O O . LEU A 1 195 ? 17.447 9.047 -4.930 1.00 56.91 195 LEU A O 1
ATOM 1465 N N . ASP A 1 196 ? 17.564 10.074 -6.914 1.00 55.03 196 ASP A N 1
ATOM 1466 C CA . ASP A 1 196 ? 17.947 11.385 -6.406 1.00 55.03 196 ASP A CA 1
ATOM 1467 C C . ASP A 1 196 ? 16.661 12.136 -5.995 1.00 55.03 196 ASP A C 1
ATOM 1469 O O . ASP A 1 196 ? 15.561 11.815 -6.461 1.00 55.03 196 ASP A O 1
ATOM 1473 N N . ASP A 1 197 ? 16.775 13.112 -5.093 1.00 55.38 197 ASP A N 1
ATOM 1474 C CA . ASP A 1 197 ? 15.671 13.973 -4.646 1.00 55.38 197 ASP A CA 1
ATOM 1475 C C . ASP A 1 197 ? 14.851 14.610 -5.794 1.00 55.38 197 ASP A C 1
ATOM 1477 O O . ASP A 1 197 ? 13.716 15.046 -5.579 1.00 55.38 197 ASP A O 1
ATOM 1481 N N . SER A 1 198 ? 15.383 14.625 -7.017 1.00 61.34 198 SER A N 1
ATOM 1482 C CA . SER A 1 198 ? 14.759 15.123 -8.239 1.00 61.34 198 SER A CA 1
ATOM 1483 C C . SER A 1 198 ? 13.682 14.215 -8.842 1.00 61.34 198 SER A C 1
ATOM 1485 O O . SER A 1 198 ? 12.875 14.712 -9.631 1.00 61.34 198 SER A O 1
ATOM 1487 N N . ARG A 1 199 ? 13.618 12.915 -8.500 1.00 74.56 199 ARG A N 1
ATOM 1488 C CA . ARG A 1 199 ? 12.657 11.971 -9.111 1.00 74.56 199 ARG A CA 1
ATOM 1489 C C . ARG A 1 199 ? 11.668 11.371 -8.114 1.00 74.56 199 ARG A C 1
ATOM 1491 O O . ARG A 1 199 ? 12.038 10.861 -7.060 1.00 74.56 199 ARG A O 1
ATOM 1498 N N . SER A 1 200 ? 10.388 11.417 -8.484 1.00 85.88 200 SER A N 1
ATOM 1499 C CA . SER A 1 200 ? 9.290 10.771 -7.764 1.00 85.88 200 SER A CA 1
ATOM 1500 C C . SER A 1 200 ? 9.326 9.249 -7.915 1.00 85.88 200 SER A C 1
ATOM 1502 O O . SER A 1 200 ? 9.916 8.692 -8.847 1.00 85.88 200 SER A O 1
ATOM 1504 N N . LEU A 1 201 ? 8.654 8.562 -6.990 1.00 87.69 201 LEU A N 1
ATOM 1505 C CA . LEU A 1 201 ? 8.591 7.101 -6.976 1.00 87.69 201 LEU A CA 1
ATOM 1506 C C . LEU A 1 201 ? 7.839 6.533 -8.198 1.00 87.69 201 LEU A C 1
ATOM 1508 O O . LEU A 1 201 ? 8.223 5.492 -8.732 1.00 87.69 201 LEU A O 1
ATOM 1512 N N . ASP A 1 202 ? 6.807 7.231 -8.676 1.00 89.62 202 ASP A N 1
ATOM 1513 C CA . ASP A 1 202 ? 6.095 6.919 -9.924 1.00 89.62 202 ASP A CA 1
ATOM 1514 C C . ASP A 1 202 ? 6.991 7.040 -11.160 1.00 89.62 202 ASP A C 1
ATOM 1516 O O . ASP A 1 202 ? 7.027 6.117 -11.974 1.00 89.62 202 ASP A O 1
ATOM 1520 N N . ALA A 1 203 ? 7.749 8.133 -11.292 1.00 86.31 203 ALA A N 1
ATOM 1521 C CA . ALA A 1 203 ? 8.646 8.333 -12.425 1.00 86.31 203 ALA A CA 1
ATOM 1522 C C . ALA A 1 203 ? 9.694 7.220 -12.510 1.00 86.31 203 ALA A C 1
ATOM 1524 O O . ALA A 1 203 ? 9.976 6.696 -13.589 1.00 86.31 203 ALA A O 1
ATOM 1525 N N . PHE A 1 204 ? 10.213 6.819 -11.352 1.00 82.62 204 PHE A N 1
ATOM 1526 C CA . PHE A 1 204 ? 11.122 5.694 -11.231 1.00 82.62 204 PHE A CA 1
ATOM 1527 C C . PHE A 1 204 ? 10.465 4.366 -11.638 1.00 82.62 204 PHE A C 1
ATOM 1529 O O . PHE A 1 204 ? 11.013 3.621 -12.449 1.00 82.62 204 PHE A O 1
ATOM 1536 N N . TYR A 1 205 ? 9.263 4.078 -11.131 1.00 86.75 205 TYR A N 1
ATOM 1537 C CA . TYR A 1 205 ? 8.526 2.864 -11.488 1.00 86.75 205 TYR A CA 1
ATOM 1538 C C . TYR A 1 205 ? 8.215 2.776 -12.986 1.00 86.75 205 TYR A C 1
ATOM 1540 O O . TYR A 1 205 ? 8.354 1.709 -13.589 1.00 86.75 205 TYR A O 1
ATOM 1548 N N . ALA A 1 206 ? 7.852 3.902 -13.598 1.00 87.88 206 ALA A N 1
ATOM 1549 C CA . ALA A 1 206 ? 7.571 3.999 -15.023 1.00 87.88 206 ALA A CA 1
ATOM 1550 C C . ALA A 1 206 ? 8.783 3.596 -15.882 1.00 87.88 206 ALA A C 1
ATOM 1552 O O . ALA A 1 206 ? 8.629 2.849 -16.849 1.00 87.88 206 ALA A O 1
ATOM 1553 N N . GLU A 1 207 ? 9.991 4.023 -15.502 1.00 82.88 207 GLU A N 1
ATOM 1554 C CA . GLU A 1 207 ? 11.232 3.631 -16.182 1.00 82.88 207 GLU A CA 1
ATOM 1555 C C . GLU A 1 207 ? 11.487 2.119 -16.087 1.00 82.88 207 GLU A C 1
ATOM 1557 O O . GLU A 1 207 ? 11.855 1.495 -17.084 1.00 82.88 207 GLU A O 1
ATOM 1562 N N . MET A 1 208 ? 11.237 1.505 -14.921 1.00 82.94 208 MET A N 1
ATOM 1563 C CA . MET A 1 208 ? 11.454 0.063 -14.734 1.00 82.94 208 MET A CA 1
ATOM 1564 C C . MET A 1 208 ? 10.538 -0.794 -15.611 1.00 82.94 208 MET A C 1
ATOM 1566 O O . MET A 1 208 ? 10.967 -1.816 -16.154 1.00 82.94 208 MET A O 1
ATOM 1570 N N . MET A 1 209 ? 9.278 -0.375 -15.722 1.00 83.06 209 MET A N 1
ATOM 1571 C CA . MET A 1 209 ? 8.253 -1.072 -16.497 1.00 83.06 209 MET A CA 1
ATOM 1572 C C . MET A 1 209 ? 8.483 -0.953 -18.008 1.00 83.06 209 MET A C 1
ATOM 1574 O O . MET A 1 209 ? 8.076 -1.856 -18.729 1.00 83.06 209 MET A O 1
ATOM 1578 N N . CYS A 1 210 ? 9.194 0.100 -18.440 1.00 77.06 210 CYS A N 1
ATOM 1579 C CA . CYS A 1 210 ? 9.383 0.536 -19.827 1.00 77.06 210 CYS A CA 1
ATOM 1580 C C . CYS A 1 210 ? 8.055 0.907 -20.529 1.00 77.06 210 CYS A C 1
ATOM 1582 O O . CYS A 1 210 ? 7.080 0.166 -20.433 1.00 77.06 210 CYS A O 1
ATOM 1584 N N . PRO A 1 211 ? 7.983 2.050 -21.235 1.00 78.81 211 PRO A N 1
ATOM 1585 C CA . PRO A 1 211 ? 6.789 2.398 -21.998 1.00 78.81 211 PRO A CA 1
ATOM 1586 C C . PRO A 1 211 ? 6.597 1.445 -23.184 1.00 78.81 211 PRO A C 1
ATOM 1588 O O . PRO A 1 211 ? 7.568 0.905 -23.724 1.00 78.81 211 PRO A O 1
ATOM 1591 N N . GLU A 1 212 ? 5.346 1.291 -23.619 1.00 80.44 212 GLU A N 1
ATOM 1592 C CA . GLU A 1 212 ? 5.034 0.676 -24.912 1.00 80.44 212 GLU A CA 1
ATOM 1593 C C . GLU A 1 212 ? 5.737 1.439 -26.055 1.00 80.44 212 GLU A C 1
ATOM 1595 O O . GLU A 1 212 ? 5.971 2.647 -25.927 1.00 80.44 212 GLU A O 1
ATOM 1600 N N . PRO A 1 213 ? 6.081 0.779 -27.179 1.00 83.12 213 PRO A N 1
ATOM 1601 C CA . PRO A 1 213 ? 6.874 1.389 -28.252 1.00 83.12 213 PRO A CA 1
ATOM 1602 C C . PRO A 1 213 ? 6.316 2.702 -28.825 1.00 83.12 213 PRO A C 1
ATOM 1604 O O . PRO A 1 213 ? 7.076 3.500 -29.371 1.00 83.12 213 PRO A O 1
ATOM 1607 N N . ASP A 1 214 ? 5.005 2.918 -28.734 1.00 90.44 214 ASP A N 1
ATOM 1608 C CA . ASP A 1 214 ? 4.274 4.076 -29.252 1.00 90.44 214 ASP A CA 1
ATOM 1609 C C . ASP A 1 214 ? 3.918 5.126 -28.180 1.00 90.44 214 ASP A C 1
ATOM 1611 O O . ASP A 1 214 ? 3.318 6.155 -28.502 1.00 90.44 214 ASP A O 1
ATOM 1615 N N . VAL A 1 215 ? 4.321 4.920 -26.921 1.00 89.62 215 VAL A N 1
ATOM 1616 C CA . VAL A 1 215 ? 4.034 5.828 -25.802 1.00 89.62 215 VAL A CA 1
ATOM 1617 C C . VAL A 1 215 ? 5.293 6.597 -25.403 1.00 89.62 215 VAL A C 1
ATOM 1619 O O . VAL A 1 215 ? 6.354 6.026 -25.154 1.00 89.62 215 VAL A O 1
ATOM 1622 N N . THR A 1 216 ? 5.192 7.926 -25.305 1.00 89.88 216 THR A N 1
ATOM 1623 C CA . THR A 1 216 ? 6.315 8.740 -24.819 1.00 89.88 216 THR A CA 1
ATOM 1624 C C . THR A 1 216 ? 6.550 8.505 -23.327 1.00 89.88 216 THR A C 1
ATOM 1626 O O . THR A 1 216 ? 5.619 8.251 -22.562 1.00 89.88 216 THR A O 1
ATOM 1629 N N . VAL A 1 217 ? 7.802 8.644 -22.883 1.00 84.38 217 VAL A N 1
ATOM 1630 C CA . VAL A 1 217 ? 8.172 8.469 -21.468 1.00 84.38 217 VAL A CA 1
ATOM 1631 C C . VAL A 1 217 ? 7.367 9.391 -20.546 1.00 84.38 217 VAL A C 1
ATOM 1633 O O . VAL A 1 217 ? 6.955 8.956 -19.476 1.00 84.38 217 VAL A O 1
ATOM 1636 N N . ASP A 1 218 ? 7.092 10.632 -20.952 1.00 88.31 218 ASP A N 1
ATOM 1637 C CA . ASP A 1 218 ? 6.348 11.582 -20.115 1.00 88.31 218 ASP A CA 1
ATOM 1638 C C . ASP A 1 218 ? 4.872 11.194 -19.963 1.00 88.31 218 ASP A C 1
ATOM 1640 O O . ASP A 1 218 ? 4.336 11.243 -18.857 1.00 88.31 218 ASP A O 1
ATOM 1644 N N . VAL A 1 219 ? 4.229 10.724 -21.041 1.00 93.12 219 VAL A N 1
ATOM 1645 C CA . VAL A 1 219 ? 2.853 10.199 -20.981 1.00 93.12 219 VAL A CA 1
ATOM 1646 C C . VAL A 1 219 ? 2.799 8.946 -20.112 1.00 93.12 219 VAL A C 1
ATOM 1648 O O . VAL A 1 219 ? 1.885 8.792 -19.304 1.00 93.12 219 VAL A O 1
ATOM 1651 N N . TRP A 1 220 ? 3.796 8.069 -20.233 1.00 91.75 220 TRP A N 1
ATOM 1652 C CA . TRP A 1 220 ? 3.884 6.859 -19.423 1.00 91.75 220 TRP A CA 1
ATOM 1653 C C . TRP A 1 220 ? 4.080 7.161 -17.934 1.00 91.75 220 TRP A C 1
ATOM 1655 O O . TRP A 1 220 ? 3.397 6.580 -17.093 1.00 91.75 220 TRP A O 1
ATOM 1665 N N . ARG A 1 221 ? 4.963 8.105 -17.593 1.00 90.31 221 ARG A N 1
ATOM 1666 C CA . ARG A 1 221 ? 5.177 8.553 -16.207 1.00 90.31 221 ARG A CA 1
ATOM 1667 C C . ARG A 1 221 ? 3.905 9.132 -15.601 1.00 90.31 221 ARG A C 1
ATOM 1669 O O . ARG A 1 221 ? 3.531 8.744 -14.498 1.00 90.31 221 ARG A O 1
ATOM 1676 N N . GLU A 1 222 ? 3.216 10.000 -16.335 1.00 93.25 222 GLU A N 1
ATOM 1677 C CA . GLU A 1 222 ? 1.962 10.596 -15.873 1.00 93.25 222 GLU A CA 1
ATOM 1678 C C . GLU A 1 222 ? 0.856 9.545 -15.701 1.00 93.25 222 GLU A C 1
ATOM 1680 O O . GLU A 1 222 ? 0.136 9.554 -14.700 1.00 93.25 222 GLU A O 1
ATOM 1685 N N . PHE A 1 223 ? 0.763 8.584 -16.625 1.00 94.75 223 PHE A N 1
ATOM 1686 C CA . PHE A 1 223 ? -0.141 7.445 -16.491 1.00 94.75 223 PHE A CA 1
ATOM 1687 C C . PHE A 1 223 ? 0.153 6.640 -15.223 1.00 94.75 223 PHE A C 1
ATOM 1689 O O . PHE A 1 223 ? -0.765 6.373 -14.452 1.00 94.75 223 PHE A O 1
ATOM 1696 N N . ILE A 1 224 ? 1.416 6.284 -14.975 1.00 93.38 224 ILE A N 1
ATOM 1697 C CA . ILE A 1 224 ? 1.820 5.528 -13.785 1.00 93.38 224 ILE A CA 1
ATOM 1698 C C . ILE A 1 224 ? 1.507 6.299 -12.502 1.00 93.38 224 ILE A C 1
ATOM 1700 O O . ILE A 1 224 ? 0.953 5.709 -11.572 1.00 93.38 224 ILE A O 1
ATOM 1704 N N . ARG A 1 225 ? 1.799 7.604 -12.457 1.00 95.31 225 ARG A N 1
ATOM 1705 C CA . ARG A 1 225 ? 1.485 8.468 -11.313 1.00 95.31 225 ARG A CA 1
ATOM 1706 C C . ARG A 1 225 ? -0.011 8.458 -11.014 1.00 95.31 225 ARG A C 1
ATOM 1708 O O . ARG A 1 225 ? -0.417 8.120 -9.904 1.00 95.31 225 ARG A O 1
ATOM 1715 N N . LEU A 1 226 ? -0.843 8.769 -12.011 1.00 96.69 226 LEU A N 1
ATOM 1716 C CA . LEU A 1 226 ? -2.300 8.766 -11.858 1.00 96.69 226 LEU A CA 1
ATOM 1717 C C . LEU A 1 226 ? -2.829 7.375 -11.501 1.00 96.69 226 LEU A C 1
ATOM 1719 O O . LEU A 1 226 ? -3.700 7.252 -10.643 1.00 96.69 226 LEU A O 1
ATOM 1723 N N . PHE A 1 227 ? -2.298 6.320 -12.119 1.00 95.94 227 PHE A N 1
ATOM 1724 C CA . PHE A 1 227 ? -2.692 4.944 -11.841 1.00 95.94 227 PHE A CA 1
ATOM 1725 C C . PHE A 1 227 ? -2.420 4.572 -10.382 1.00 95.94 227 PHE A C 1
ATOM 1727 O O . PHE A 1 227 ? -3.325 4.086 -9.704 1.00 95.94 227 PHE A O 1
ATOM 1734 N N . GLN A 1 228 ? -1.211 4.837 -9.883 1.00 95.50 228 GLN A N 1
ATOM 1735 C CA . GLN A 1 228 ? -0.820 4.512 -8.512 1.00 95.50 228 GLN A CA 1
ATOM 1736 C C . GLN A 1 228 ? -1.599 5.337 -7.485 1.00 95.50 228 GLN A C 1
ATOM 1738 O O . GLN A 1 228 ? -2.081 4.774 -6.506 1.00 95.50 228 GLN A O 1
ATOM 1743 N N . VAL A 1 229 ? -1.804 6.635 -7.729 1.00 96.25 229 VAL A N 1
ATOM 1744 C CA . VAL A 1 229 ? -2.613 7.490 -6.845 1.00 96.25 229 VAL A CA 1
ATOM 1745 C C . VAL A 1 229 ? -4.070 7.023 -6.808 1.00 96.25 229 VAL A C 1
ATOM 1747 O O . VAL A 1 229 ? -4.640 6.881 -5.729 1.00 96.25 229 VAL A O 1
ATOM 1750 N N . ASN A 1 230 ? -4.669 6.696 -7.954 1.00 95.81 230 ASN A N 1
ATOM 1751 C CA . ASN A 1 230 ? -6.084 6.309 -8.026 1.00 95.81 230 ASN A CA 1
ATOM 1752 C C . ASN A 1 230 ? -6.388 4.942 -7.414 1.00 95.81 230 ASN A C 1
ATOM 1754 O O . ASN A 1 230 ? -7.516 4.708 -6.986 1.00 95.81 230 ASN A O 1
ATOM 1758 N N . HIS A 1 231 ? -5.400 4.050 -7.381 1.00 95.88 231 HIS A N 1
ATOM 1759 C CA . HIS A 1 231 ? -5.557 2.680 -6.893 1.00 95.88 231 HIS A CA 1
ATOM 1760 C C . HIS A 1 231 ? -4.813 2.436 -5.575 1.00 95.88 231 HIS A C 1
ATOM 1762 O O . HIS A 1 231 ? -4.610 1.283 -5.198 1.00 95.88 231 HIS A O 1
ATOM 1768 N N . CYS A 1 232 ? -4.396 3.497 -4.874 1.00 94.69 232 CYS A N 1
ATOM 1769 C CA . CYS A 1 232 ? -3.626 3.359 -3.639 1.00 94.69 232 CYS A CA 1
ATOM 1770 C C . CYS A 1 232 ? -4.445 2.770 -2.479 1.00 94.69 232 CYS A C 1
ATOM 1772 O O . CYS A 1 232 ? -3.887 2.044 -1.661 1.00 94.69 232 CYS A O 1
ATOM 1774 N N . ASP A 1 233 ? -5.749 3.061 -2.404 1.00 95.88 233 ASP A N 1
ATOM 1775 C CA . ASP A 1 233 ? -6.662 2.494 -1.409 1.00 95.88 233 ASP A CA 1
ATOM 1776 C C . ASP A 1 233 ? -8.134 2.670 -1.834 1.00 95.88 233 ASP A C 1
ATOM 1778 O O . ASP A 1 233 ? -8.466 3.598 -2.570 1.00 95.88 233 ASP A O 1
ATOM 1782 N N . HIS A 1 234 ? -9.030 1.791 -1.372 1.00 94.25 234 HIS A N 1
ATOM 1783 C CA . HIS A 1 234 ? -10.469 1.867 -1.672 1.00 94.25 234 HIS A CA 1
ATOM 1784 C C . HIS A 1 234 ? -11.321 1.180 -0.586 1.00 94.25 234 HIS A C 1
ATOM 1786 O O . HIS A 1 234 ? -12.066 0.215 -0.822 1.00 94.25 234 HIS A O 1
ATOM 1792 N N . GLY A 1 235 ? -11.198 1.678 0.643 1.00 89.62 235 GLY A N 1
ATOM 1793 C CA . GLY A 1 235 ? -11.825 1.118 1.834 1.00 89.62 235 GLY A CA 1
ATOM 1794 C C . GLY A 1 235 ? -11.310 -0.284 2.183 1.00 89.62 235 GLY A C 1
ATOM 1795 O O . GLY A 1 235 ? -10.408 -0.828 1.554 1.00 89.62 235 GLY A O 1
ATOM 1796 N N . ARG A 1 236 ? -11.916 -0.907 3.199 1.00 85.81 236 ARG A N 1
ATOM 1797 C CA . ARG A 1 236 ? -11.504 -2.238 3.701 1.00 85.81 236 ARG A CA 1
ATOM 1798 C C . ARG A 1 236 ? -12.482 -3.374 3.413 1.00 85.81 236 ARG A C 1
ATOM 1800 O O . ARG A 1 236 ? -12.265 -4.494 3.861 1.00 85.81 236 ARG A O 1
ATOM 1807 N N . GLY A 1 237 ? -13.560 -3.087 2.685 1.00 87.19 237 GLY A N 1
ATOM 1808 C CA . GLY A 1 237 ? -14.569 -4.083 2.311 1.00 87.19 237 GLY A CA 1
ATOM 1809 C C . GLY A 1 237 ? -14.226 -4.882 1.050 1.00 87.19 237 GLY A C 1
ATOM 1810 O O . GLY A 1 237 ? -14.857 -5.901 0.790 1.00 87.19 237 GLY A O 1
ATOM 1811 N N . ASN A 1 238 ? -13.249 -4.433 0.254 1.00 90.19 238 ASN A N 1
ATOM 1812 C CA . ASN A 1 238 ? -12.782 -5.188 -0.907 1.00 90.19 238 ASN A CA 1
ATOM 1813 C C . ASN A 1 238 ? -11.952 -6.410 -0.465 1.00 90.19 238 ASN A C 1
ATOM 1815 O O . ASN A 1 238 ? -11.371 -6.419 0.621 1.00 90.19 238 ASN A O 1
ATOM 1819 N N . ALA A 1 239 ? -11.901 -7.443 -1.308 1.00 91.44 239 ALA A N 1
ATOM 1820 C CA . ALA A 1 239 ? -11.323 -8.734 -0.939 1.00 91.44 239 ALA A CA 1
ATOM 1821 C C . ALA A 1 239 ? -9.838 -8.655 -0.541 1.00 91.44 239 ALA A C 1
ATOM 1823 O O . ALA A 1 239 ? -9.451 -9.306 0.426 1.00 91.44 239 ALA A O 1
ATOM 1824 N N . SER A 1 240 ? -9.024 -7.850 -1.234 1.00 91.81 240 SER A N 1
ATOM 1825 C CA . SER A 1 240 ? -7.590 -7.730 -0.942 1.00 91.81 240 SER A CA 1
ATOM 1826 C C . SER A 1 240 ? -7.338 -7.028 0.392 1.00 91.81 240 SER A C 1
ATOM 1828 O O . SER A 1 240 ? -6.657 -7.577 1.253 1.00 91.81 240 SER A O 1
ATOM 1830 N N . ALA A 1 241 ? -7.945 -5.859 0.620 1.00 90.81 241 ALA A N 1
ATOM 1831 C CA . ALA A 1 241 ? -7.792 -5.128 1.878 1.00 90.81 241 ALA A CA 1
ATOM 1832 C C . ALA A 1 241 ? -8.391 -5.890 3.072 1.00 90.81 241 ALA A C 1
ATOM 1834 O O . ALA A 1 241 ? -7.855 -5.838 4.186 1.00 90.81 241 ALA A O 1
ATOM 1835 N N . HIS A 1 242 ? -9.495 -6.613 2.855 1.00 90.44 242 HIS A N 1
ATOM 1836 C CA . HIS A 1 242 ? -10.108 -7.442 3.886 1.00 90.44 242 HIS A CA 1
ATOM 1837 C C . HIS A 1 242 ? -9.220 -8.638 4.250 1.00 90.44 242 HIS A C 1
ATOM 1839 O O . HIS A 1 242 ? -8.958 -8.845 5.434 1.00 90.44 242 HIS A O 1
ATOM 1845 N N . ALA A 1 243 ? -8.700 -9.373 3.259 1.00 90.38 243 ALA A N 1
ATOM 1846 C CA . ALA A 1 243 ? -7.775 -10.485 3.484 1.00 90.38 243 ALA A CA 1
ATOM 1847 C C . ALA A 1 243 ? -6.531 -10.030 4.260 1.00 90.38 243 ALA A C 1
ATOM 1849 O O . ALA A 1 243 ? -6.230 -10.604 5.309 1.00 90.38 243 ALA A O 1
ATOM 1850 N N . ALA A 1 244 ? -5.911 -8.924 3.836 1.00 88.62 244 ALA A N 1
ATOM 1851 C CA . ALA A 1 244 ? -4.764 -8.345 4.527 1.00 88.62 244 ALA A CA 1
ATOM 1852 C C . ALA A 1 244 ? -5.090 -7.949 5.975 1.00 88.62 244 ALA A C 1
ATOM 1854 O O . ALA A 1 244 ? -4.301 -8.170 6.894 1.00 88.62 244 ALA A O 1
ATOM 1855 N N . THR A 1 245 ? -6.288 -7.404 6.217 1.00 87.44 245 THR A N 1
ATOM 1856 C CA . THR A 1 245 ? -6.734 -7.059 7.575 1.00 87.44 245 THR A CA 1
ATOM 1857 C C . THR A 1 245 ? -6.910 -8.306 8.445 1.00 87.44 245 THR A C 1
ATOM 1859 O O . THR A 1 245 ? -6.472 -8.316 9.597 1.00 87.44 245 THR A O 1
ATOM 1862 N N . VAL A 1 246 ? -7.524 -9.364 7.910 1.00 88.56 246 VAL A N 1
ATOM 1863 C CA . VAL A 1 246 ? -7.756 -10.618 8.639 1.00 88.56 246 VAL A CA 1
ATOM 1864 C C . VAL A 1 246 ? -6.432 -11.299 8.972 1.00 88.56 246 VAL A C 1
ATOM 1866 O O . VAL A 1 246 ? -6.202 -11.620 10.137 1.00 88.56 246 VAL A O 1
ATOM 1869 N N . VAL A 1 247 ? -5.531 -11.465 8.003 1.00 86.81 247 VAL A N 1
ATOM 1870 C CA . VAL A 1 247 ? -4.220 -12.086 8.247 1.00 86.81 247 VAL A CA 1
ATOM 1871 C C . VAL A 1 247 ? -3.360 -11.220 9.170 1.00 86.81 247 VAL A C 1
ATOM 1873 O O . VAL A 1 247 ? -2.765 -11.727 10.117 1.00 86.81 247 VAL A O 1
ATOM 1876 N N . GLY A 1 248 ? -3.352 -9.898 8.988 1.00 82.25 248 GLY A N 1
ATOM 1877 C CA . GLY A 1 248 ? -2.651 -8.990 9.897 1.00 82.25 248 GLY A CA 1
ATOM 1878 C C . GLY A 1 248 ? -3.152 -9.089 11.346 1.00 82.25 248 GLY A C 1
ATOM 1879 O O . GLY A 1 248 ? -2.359 -9.015 12.287 1.00 82.25 248 GLY A O 1
ATOM 1880 N N . SER A 1 249 ? -4.452 -9.335 11.549 1.00 83.06 249 SER A N 1
ATOM 1881 C CA . SER A 1 249 ? -5.045 -9.481 12.888 1.00 83.06 249 SER A CA 1
ATOM 1882 C C . SER A 1 249 ? -4.555 -10.716 13.655 1.00 83.06 249 SER A C 1
ATOM 1884 O O . SER A 1 249 ? -4.555 -10.710 14.886 1.00 83.06 249 SER A O 1
ATOM 1886 N N . THR A 1 250 ? -4.059 -11.746 12.959 1.00 81.62 250 THR A N 1
ATOM 1887 C CA . THR A 1 250 ? -3.480 -12.946 13.588 1.00 81.62 250 THR A CA 1
ATOM 1888 C C . THR A 1 250 ? -2.011 -12.761 13.981 1.00 81.62 250 THR A C 1
ATOM 1890 O O . THR A 1 250 ? -1.379 -13.707 14.450 1.00 81.62 250 THR A O 1
ATOM 1893 N N . ARG A 1 251 ? -1.475 -11.536 13.843 1.00 68.19 251 ARG A N 1
ATOM 1894 C CA . ARG A 1 251 ? -0.046 -11.200 13.975 1.00 68.19 251 ARG A CA 1
ATOM 1895 C C . ARG A 1 251 ? 0.829 -11.833 12.886 1.00 68.19 251 ARG A C 1
ATOM 1897 O O . ARG A 1 251 ? 2.033 -11.991 13.096 1.00 68.19 251 ARG A O 1
ATOM 1904 N N . GLY A 1 252 ? 0.239 -12.162 11.733 1.00 58.75 252 GLY A N 1
ATOM 1905 C CA . GLY A 1 252 ? 0.986 -12.531 10.533 1.00 58.75 252 GLY A CA 1
ATOM 1906 C C . GLY A 1 252 ? 1.948 -11.422 10.098 1.00 58.75 252 GLY A C 1
ATOM 1907 O O . GLY A 1 252 ? 1.819 -10.254 10.481 1.00 58.75 252 GLY A O 1
ATOM 1908 N N . THR A 1 253 ? 2.959 -11.775 9.308 1.00 63.16 253 THR A N 1
ATOM 1909 C CA . THR A 1 253 ? 3.808 -10.756 8.674 1.00 63.16 253 THR A CA 1
ATOM 1910 C C . THR A 1 253 ? 3.045 -10.032 7.572 1.00 63.16 253 THR A C 1
ATOM 1912 O O . THR A 1 253 ? 2.176 -10.630 6.949 1.00 63.16 253 THR A O 1
ATOM 1915 N N . LEU A 1 254 ? 3.422 -8.789 7.252 1.00 64.06 254 LEU A N 1
ATOM 1916 C CA . LEU A 1 254 ? 2.812 -8.031 6.143 1.00 64.06 254 LEU A CA 1
ATOM 1917 C C . LEU A 1 254 ? 2.921 -8.722 4.775 1.00 64.06 254 LEU A C 1
ATOM 1919 O O . LEU A 1 254 ? 2.226 -8.336 3.856 1.00 64.06 254 LEU A O 1
ATOM 1923 N N . ALA A 1 255 ? 3.793 -9.719 4.633 1.00 57.56 255 ALA A N 1
ATOM 1924 C CA . ALA A 1 255 ? 3.897 -10.539 3.430 1.00 57.56 255 ALA A CA 1
ATOM 1925 C C . ALA A 1 255 ? 2.917 -11.721 3.367 1.00 57.56 255 ALA A C 1
ATOM 1927 O O . ALA A 1 255 ? 2.763 -12.323 2.312 1.00 57.56 255 ALA A O 1
ATOM 1928 N N . GLU A 1 256 ? 2.320 -12.106 4.498 1.00 54.66 256 GLU A N 1
ATOM 1929 C CA . GLU A 1 256 ? 1.237 -13.101 4.524 1.00 54.66 256 GLU A CA 1
ATOM 1930 C C . GLU A 1 256 ? -0.130 -12.450 4.329 1.00 54.66 256 GLU A C 1
ATOM 1932 O O . GLU A 1 256 ? -1.072 -13.130 3.925 1.00 54.66 256 GLU A O 1
ATOM 1937 N N . ALA A 1 257 ? -0.219 -11.170 4.694 1.00 51.00 257 ALA A N 1
ATOM 1938 C CA . ALA A 1 257 ? -1.389 -10.319 4.570 1.00 51.00 257 ALA A CA 1
ATOM 1939 C C . ALA A 1 257 ? -1.518 -9.772 3.147 1.00 51.00 257 ALA A C 1
ATOM 1941 O O . ALA A 1 257 ? -2.657 -9.800 2.632 1.00 51.00 257 ALA A O 1
#

Mean predicted aligned error: 6.58 Å

Foldseek 3Di:
DDELLRLLVVQVVVVVVVVVCCCPPPVPVPDPDDDDPVCVVVVNPPDDPDDDQQWDQDPVQGIDGLNHRLVVCLVVLPFLLQSVSCSRRSDRDDLNNSLNLLVLLLVLLVPCCLLVVLLCCLLVCVPVVPDLVVSLLVQLLSLQVVLVVCVVVPPDPDPSVSLVSLVSNSVSSSLSSSLCNQPSPQDPVVLRVPSDSPDGPLLSSLVSNDDDPPDDSVNSSSVSRSVSSVVVDDGQSDPVNVQQVVCVVVVHRSSND

Solvent-accessible surface area (backbone atoms only — not comparable to full-atom values): 14750 Å² total; per-residue (Å²): 134,79,48,57,68,59,42,31,49,52,35,51,54,54,51,49,53,54,52,48,50,46,55,74,76,46,65,78,58,90,71,91,76,87,85,50,73,68,28,67,76,61,75,51,64,85,68,89,85,61,92,51,87,50,25,47,74,43,97,87,76,40,52,21,52,50,82,41,46,49,68,57,45,60,74,71,61,56,42,36,48,41,50,51,36,19,63,57,39,55,45,82,53,53,70,67,33,41,50,48,53,53,54,50,45,55,53,46,57,78,70,38,68,59,58,57,52,44,48,50,48,62,61,66,53,62,63,71,88,51,55,71,65,60,55,44,52,53,40,41,45,56,51,33,56,51,54,55,54,44,62,79,64,49,93,61,91,49,69,64,58,52,51,51,52,50,51,49,42,50,56,50,50,50,54,52,47,53,23,40,73,72,23,67,81,61,59,72,76,72,62,68,88,56,76,43,93,88,51,51,56,23,50,53,50,31,62,53,48,51,60,60,97,90,48,53,68,67,59,40,22,53,49,40,20,53,50,47,56,70,66,67,68,74,43,35,85,43,69,66,51,32,47,23,51,56,36,41,71,74,70,46,55,83,48,74,50

pLDDT: mean 84.12, std 11.65, range [49.09, 97.69]

Secondary structure (DSSP, 8-state):
---HHHHHHHHHHHHHHHHHHHHHHSTT-S-S----HHHHHTT--SS--S--SSEEEETTTEEEETTEEHHHHHHTT--HHHHHHHHHHSSPPPHHHHHHHHHHHHHHHHT-THHHHHHHHHHTTTTTTS-HHHHHHHHHHHHHHHHHHHHHT-S---HHHHHHHHHHHHHHHHHHHHHHHH-TT--GGGGSS---TTS-HHHHHHHHH---TTS-HHHHHHHHHHHHHHTS---S-SHHHHHHHHHHHTT--TTT-

Radius of gyration: 19.73 Å; Cα contacts (8 Å, |Δi|>4): 262; chains: 1; bounding box: 52×40×55 Å